Protein AF-A0A1H7HVS5-F1 (afdb_monomer_lite)

Sequence (206 aa):
MGLSVPLQADNKSVSPNYRVIDWHDAMRSDDWATMVAIFRDRLHGRFLEPIEHIEADRRIGGFAGFSIMALDCLLVETLNQFYHGLDETPKDHQRQFWKFFSGSEHFKSNFTRKVSDIFYSHVRCGLLHQAQTKKGTLIRADQDRMISPAPGGLVNGIIVDRVRFHDALKQEIATYIRTLESGEEGGADLRNNFITKMQYICGGQA

Radius of gyration: 18.04 Å; chains: 1; bounding box: 46×44×46 Å

Foldseek 3Di:
DDDPDDDDVPWDQLAPVDTLVQCVVCVVVVPLVSNLVSVVRRCCRPQVVVLVVQCPPPVRNQPCQLVLLQSLLVLLLLVLLLQALHLHDPPPVLVSQVVSQCPAPLRNVPDDSLQSNLCCVFRNCCCPPPVHGPFQEEEHADDPDQWDAGVVGPVRGIYGHSVSSSVSSVVRSVVLSVLCVPVDVVSVSSVVSNSSNVCSSSVHDD

Organism: NCBI:txid1396821

Secondary structure (DSSP, 8-state):
---PPP--TTS-BSSSS-BHHHHHHHHHTT-HHHHHHHHHHHHIIIIIHHHHHHHH-TTTGGGTHHHHHHHHHHHHHHHHHHHHT-SS--S-HHHHHHHHHHH-TTTTTT--HHHHHHHIIIIIHHHHHHSS--TT-EEESS-SSSEEEPTT-TTT-EEEEHHHHHHHHHHHHHHHHHHHHH--TTHHHHHHHHHHHHHHHHT---

Structure (mmCIF, N/CA/C/O backbone):
data_AF-A0A1H7HVS5-F1
#
_entry.id   AF-A0A1H7HVS5-F1
#
loop_
_atom_site.group_PDB
_atom_site.id
_atom_site.type_symbol
_atom_site.label_atom_id
_atom_site.label_alt_id
_atom_site.label_comp_id
_atom_site.label_asym_id
_atom_site.label_entity_id
_atom_site.label_seq_id
_atom_site.pdbx_PDB_ins_code
_atom_site.Cartn_x
_atom_site.Cartn_y
_atom_site.Cartn_z
_atom_site.occupancy
_atom_site.B_iso_or_equiv
_atom_site.auth_seq_id
_atom_site.auth_comp_id
_atom_site.auth_asym_id
_atom_site.auth_atom_id
_atom_site.pdbx_PDB_model_num
ATOM 1 N N . MET A 1 1 ? 5.769 -28.962 3.081 1.00 36.62 1 MET A N 1
ATOM 2 C CA . MET A 1 1 ? 7.217 -28.832 2.815 1.00 36.62 1 MET A CA 1
ATOM 3 C C . MET A 1 1 ? 7.384 -27.676 1.851 1.00 36.62 1 MET A C 1
ATOM 5 O O . MET A 1 1 ? 6.983 -27.815 0.706 1.00 36.62 1 MET A O 1
ATOM 9 N N . GLY A 1 2 ? 7.839 -26.517 2.327 1.00 45.84 2 GLY A N 1
ATOM 10 C CA . GLY A 1 2 ? 8.127 -25.387 1.443 1.00 45.84 2 GLY A CA 1
ATOM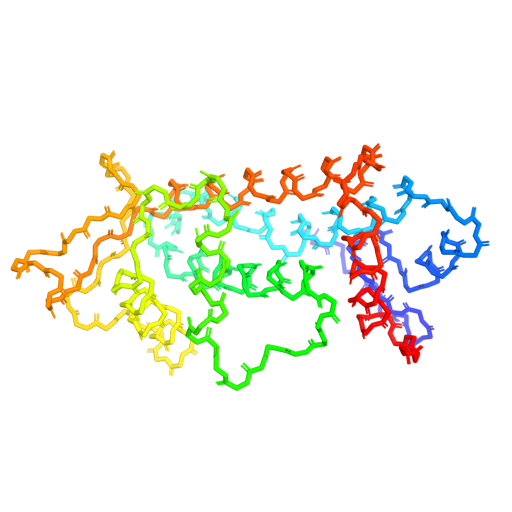 11 C C . GLY A 1 2 ? 9.437 -25.642 0.708 1.00 45.84 2 GLY A C 1
ATOM 12 O O . GLY A 1 2 ? 10.416 -26.037 1.340 1.00 45.84 2 GLY A O 1
ATOM 13 N N . LEU A 1 3 ? 9.444 -25.451 -0.610 1.00 52.69 3 LEU A N 1
ATOM 14 C CA . LEU A 1 3 ? 10.669 -25.411 -1.401 1.00 52.69 3 LEU A CA 1
ATOM 15 C C . LEU A 1 3 ? 11.489 -24.215 -0.906 1.00 52.69 3 LEU A C 1
ATOM 17 O O . LEU A 1 3 ? 11.135 -23.064 -1.149 1.00 52.69 3 LEU A O 1
ATOM 21 N N . SER A 1 4 ? 12.555 -24.475 -0.154 1.00 56.41 4 SER A N 1
ATOM 22 C CA . SER A 1 4 ? 13.521 -23.440 0.196 1.00 56.41 4 SER A CA 1
ATOM 23 C C . SER A 1 4 ? 14.194 -22.969 -1.090 1.00 56.41 4 SER A C 1
ATOM 25 O O . SER A 1 4 ? 14.835 -23.774 -1.766 1.00 56.41 4 SER A O 1
ATOM 27 N N . VAL A 1 5 ? 14.066 -21.688 -1.434 1.00 61.69 5 VAL A N 1
ATOM 28 C CA . VAL A 1 5 ? 14.851 -21.096 -2.523 1.00 61.69 5 VAL A CA 1
ATOM 29 C C . VAL A 1 5 ? 16.321 -21.066 -2.073 1.00 61.69 5 VAL A C 1
ATOM 31 O O . VAL A 1 5 ? 16.612 -20.415 -1.067 1.00 61.69 5 VAL A O 1
ATOM 34 N N . PRO A 1 6 ? 17.251 -21.773 -2.747 1.00 62.53 6 PRO A N 1
ATOM 35 C CA . PRO A 1 6 ? 18.659 -21.779 -2.358 1.00 62.53 6 PRO A CA 1
ATOM 36 C C . PRO A 1 6 ? 19.255 -20.368 -2.416 1.00 62.53 6 PRO A C 1
ATOM 38 O O . PRO A 1 6 ? 18.973 -19.612 -3.347 1.00 62.53 6 PRO A O 1
ATOM 41 N N . LEU A 1 7 ? 20.100 -20.020 -1.441 1.00 60.12 7 LEU A N 1
ATOM 42 C CA . LEU A 1 7 ? 20.833 -18.755 -1.436 1.00 60.12 7 LEU A CA 1
ATOM 43 C C . LEU A 1 7 ? 21.824 -18.730 -2.613 1.00 60.12 7 LEU A C 1
ATOM 45 O O . LEU A 1 7 ? 22.805 -19.468 -2.608 1.00 60.12 7 LEU A O 1
ATOM 49 N N . GLN A 1 8 ? 21.580 -17.865 -3.597 1.00 64.69 8 GLN A N 1
ATOM 50 C CA . GLN A 1 8 ? 22.528 -17.550 -4.670 1.00 64.69 8 GLN A CA 1
ATOM 51 C C . GLN A 1 8 ? 23.211 -16.226 -4.316 1.00 64.69 8 GLN A C 1
ATOM 53 O O . GLN A 1 8 ? 22.604 -15.159 -4.406 1.00 64.69 8 GLN A O 1
ATOM 58 N N . ALA A 1 9 ? 24.443 -16.303 -3.806 1.00 63.31 9 ALA A N 1
ATOM 59 C CA . ALA A 1 9 ? 25.163 -15.149 -3.258 1.00 63.31 9 ALA A CA 1
ATOM 60 C C . ALA A 1 9 ? 25.479 -14.070 -4.313 1.00 63.31 9 ALA A C 1
ATOM 62 O O . ALA A 1 9 ? 25.611 -12.895 -3.973 1.00 63.31 9 ALA A O 1
ATOM 63 N N . ASP A 1 10 ? 25.566 -14.473 -5.578 1.00 67.50 10 ASP A N 1
ATOM 64 C CA . ASP A 1 10 ? 25.870 -13.665 -6.758 1.00 67.50 10 ASP A CA 1
ATOM 65 C C . ASP A 1 10 ? 24.622 -13.169 -7.509 1.00 67.50 10 ASP A C 1
ATOM 67 O O . ASP A 1 10 ? 24.723 -12.231 -8.295 1.00 67.50 10 ASP A O 1
ATOM 71 N N . ASN A 1 11 ? 23.439 -13.734 -7.238 1.00 78.75 11 ASN A N 1
ATOM 72 C CA . ASN A 1 11 ? 22.191 -13.347 -7.895 1.00 78.75 11 ASN A CA 1
ATOM 73 C C . ASN A 1 11 ? 20.998 -13.365 -6.926 1.00 78.75 11 ASN A C 1
ATOM 75 O O . ASN A 1 11 ? 20.299 -14.366 -6.746 1.00 78.75 11 ASN A O 1
ATOM 79 N N . LYS A 1 12 ? 20.759 -12.222 -6.276 1.00 86.56 12 LYS A N 1
ATOM 80 C CA . LYS A 1 12 ? 19.719 -12.077 -5.249 1.00 86.56 12 LYS A CA 1
ATOM 81 C C . LYS A 1 12 ? 18.316 -12.166 -5.854 1.00 86.56 12 LYS A C 1
ATOM 83 O O . LYS A 1 12 ? 18.052 -11.661 -6.943 1.00 86.56 12 LYS A O 1
ATOM 88 N N . SER A 1 13 ? 17.381 -12.739 -5.102 1.00 89.81 13 SER A N 1
ATOM 89 C CA . SER A 1 13 ? 15.963 -12.735 -5.470 1.00 89.81 13 SER A CA 1
ATOM 90 C C . SER A 1 13 ? 15.351 -11.341 -5.339 1.00 89.81 13 SER A C 1
ATOM 92 O O . SER A 1 13 ? 15.313 -10.774 -4.242 1.00 89.81 13 SER A O 1
ATOM 94 N N . VAL A 1 14 ? 14.794 -10.824 -6.436 1.00 91.94 14 VAL A N 1
ATOM 95 C CA . VAL A 1 14 ? 13.964 -9.603 -6.448 1.00 91.94 14 VAL A CA 1
ATOM 96 C C . VAL A 1 14 ? 12.537 -9.935 -6.018 1.00 91.94 14 VAL A C 1
ATOM 98 O O . VAL A 1 14 ? 11.914 -9.184 -5.266 1.00 91.94 14 VAL A O 1
ATOM 101 N N . SER A 1 15 ? 12.053 -11.108 -6.402 1.00 93.12 15 SER A N 1
ATOM 102 C CA . SER A 1 15 ? 10.737 -11.659 -6.082 1.00 93.12 15 SER A CA 1
ATOM 103 C C . SER A 1 15 ? 10.846 -13.196 -6.000 1.00 93.12 15 SER A C 1
ATOM 105 O O . SER A 1 15 ? 11.961 -13.713 -6.110 1.00 93.12 15 SER A O 1
ATOM 107 N N . PRO A 1 16 ? 9.771 -13.952 -5.720 1.00 92.56 16 PRO A N 1
ATOM 108 C CA . PRO A 1 16 ? 9.845 -15.417 -5.700 1.00 92.56 16 PRO A CA 1
ATOM 109 C C . PRO A 1 16 ? 10.357 -16.032 -7.010 1.00 92.56 16 PRO A C 1
ATOM 111 O O . PRO A 1 16 ? 11.257 -16.877 -6.977 1.00 92.56 16 PRO A O 1
ATOM 114 N N . ASN A 1 17 ? 9.840 -15.561 -8.148 1.00 94.44 17 ASN A N 1
ATOM 115 C CA . ASN A 1 17 ? 10.112 -16.140 -9.463 1.00 94.44 17 ASN A CA 1
ATOM 116 C C . ASN A 1 17 ? 11.222 -15.424 -10.243 1.00 94.44 17 ASN A C 1
ATOM 118 O O . ASN A 1 17 ? 11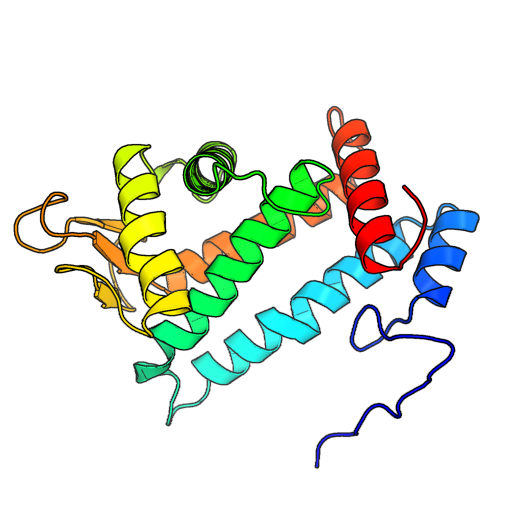.689 -15.968 -11.238 1.00 94.44 17 ASN A O 1
ATOM 122 N N . TYR A 1 18 ? 11.689 -14.260 -9.776 1.00 94.50 18 TYR A N 1
ATOM 123 C CA . TYR A 1 18 ? 12.678 -13.449 -10.489 1.00 94.50 18 TYR A CA 1
ATOM 124 C C . TYR A 1 18 ? 13.872 -13.044 -9.620 1.00 94.50 18 TYR A C 1
ATOM 126 O O . TYR A 1 18 ? 13.809 -12.901 -8.389 1.00 94.50 18 TYR A O 1
ATOM 134 N N . ARG A 1 19 ? 15.001 -12.848 -10.285 1.00 93.50 19 ARG A N 1
ATOM 135 C CA . ARG A 1 19 ? 16.289 -12.437 -9.740 1.00 93.50 19 ARG A CA 1
ATOM 136 C C . ARG A 1 19 ? 16.684 -11.054 -10.255 1.00 93.50 19 ARG A C 1
ATOM 138 O O . ARG A 1 19 ? 16.050 -10.493 -11.143 1.00 93.50 19 ARG A O 1
ATOM 145 N N . VAL A 1 20 ? 17.743 -10.494 -9.674 1.00 93.50 20 VAL A N 1
ATOM 146 C CA . VAL A 1 20 ? 18.278 -9.182 -10.073 1.00 93.50 20 VAL A CA 1
ATOM 147 C C . VAL A 1 20 ? 18.716 -9.180 -11.540 1.00 93.50 20 VAL A C 1
ATOM 149 O O . VAL A 1 20 ? 18.466 -8.202 -12.241 1.00 93.50 20 VAL A O 1
ATOM 152 N N . ILE A 1 21 ? 19.302 -10.279 -12.030 1.00 93.06 21 ILE A N 1
ATOM 153 C CA . ILE A 1 21 ? 19.688 -10.383 -13.445 1.00 93.06 21 ILE A CA 1
ATOM 154 C C . ILE A 1 21 ? 18.488 -10.264 -14.395 1.00 93.06 21 ILE A C 1
ATOM 156 O O . ILE A 1 21 ? 18.582 -9.544 -15.382 1.00 93.06 21 ILE A O 1
ATOM 160 N N . ASP A 1 22 ? 17.340 -10.862 -14.053 1.00 95.31 22 ASP A N 1
ATOM 161 C CA . ASP A 1 22 ? 16.136 -10.819 -14.894 1.00 95.31 22 ASP A CA 1
ATOM 162 C C . ASP A 1 22 ? 15.622 -9.380 -15.048 1.00 95.31 22 ASP A C 1
ATOM 164 O O . ASP A 1 22 ? 15.200 -8.970 -16.127 1.00 95.31 22 ASP A O 1
ATOM 168 N N . TRP A 1 23 ? 15.715 -8.580 -13.977 1.00 96.19 23 TRP A N 1
ATOM 169 C CA . TRP A 1 23 ? 15.397 -7.151 -14.025 1.00 96.19 23 TRP A CA 1
ATOM 170 C C . TRP A 1 23 ? 16.342 -6.383 -14.954 1.00 96.19 23 TRP A C 1
ATOM 172 O O . TRP A 1 23 ? 15.890 -5.590 -15.780 1.00 96.19 23 TRP A O 1
ATOM 182 N N . HIS A 1 24 ? 17.653 -6.606 -14.835 1.00 94.69 24 HIS A N 1
ATOM 183 C CA . HIS A 1 24 ? 18.632 -5.924 -15.680 1.00 94.69 24 HIS A CA 1
ATOM 184 C C . HIS A 1 24 ? 18.506 -6.314 -17.153 1.00 94.69 24 HIS A C 1
ATOM 186 O O . HIS A 1 24 ? 18.651 -5.455 -18.020 1.00 94.69 24 HIS A O 1
ATOM 192 N N . ASP A 1 25 ? 18.215 -7.578 -17.443 1.00 95.81 25 ASP A N 1
ATOM 193 C CA . ASP A 1 25 ? 17.999 -8.063 -18.803 1.00 95.81 25 ASP A CA 1
ATOM 194 C C . ASP A 1 25 ? 16.743 -7.433 -19.414 1.00 95.81 25 ASP A C 1
ATOM 196 O O . ASP A 1 25 ? 16.821 -6.878 -20.511 1.00 95.81 25 ASP A O 1
ATOM 200 N N . ALA A 1 26 ? 15.634 -7.397 -18.667 1.00 96.88 26 ALA A N 1
ATOM 201 C CA . ALA A 1 26 ? 14.406 -6.733 -19.099 1.00 96.88 26 ALA A CA 1
ATOM 202 C C . ALA A 1 26 ? 14.614 -5.229 -19.348 1.00 96.88 26 ALA A C 1
ATOM 204 O O . ALA A 1 26 ? 14.203 -4.715 -20.385 1.00 96.88 26 ALA A O 1
ATOM 205 N N . MET A 1 27 ? 15.329 -4.537 -18.454 1.00 95.56 27 MET A N 1
ATOM 206 C CA . MET A 1 27 ? 15.700 -3.126 -18.622 1.00 95.56 27 MET A CA 1
ATOM 207 C C . MET A 1 27 ? 16.540 -2.883 -19.884 1.00 95.56 27 MET A C 1
ATOM 209 O O . MET A 1 27 ? 16.284 -1.933 -20.619 1.00 95.56 27 MET A O 1
ATOM 213 N N . ARG A 1 28 ? 17.550 -3.723 -20.160 1.00 95.81 28 ARG A N 1
ATOM 214 C CA . ARG A 1 28 ? 18.422 -3.576 -21.346 1.00 95.81 28 ARG A CA 1
ATOM 215 C C . ARG A 1 28 ? 17.677 -3.803 -22.658 1.00 95.81 28 ARG A C 1
ATOM 217 O O . ARG A 1 28 ? 18.084 -3.256 -23.680 1.00 95.81 28 ARG A O 1
ATOM 224 N N . SER A 1 29 ? 16.642 -4.634 -22.635 1.00 96.75 29 SER A N 1
ATOM 225 C CA . SER A 1 29 ? 15.826 -4.966 -23.803 1.00 96.75 29 SER A CA 1
ATOM 226 C C . SER A 1 29 ? 14.533 -4.151 -23.903 1.00 96.75 29 SER A C 1
ATOM 228 O O . SER A 1 29 ? 13.747 -4.421 -24.804 1.00 96.75 29 SER A O 1
ATOM 230 N N . ASP A 1 30 ? 14.323 -3.171 -23.012 1.00 94.56 30 ASP A N 1
ATOM 231 C CA . ASP A 1 30 ? 13.083 -2.384 -22.896 1.00 94.56 30 ASP A CA 1
ATOM 232 C C . ASP A 1 30 ? 11.814 -3.265 -22.803 1.00 94.56 30 ASP A C 1
ATOM 234 O O . ASP A 1 30 ? 10.740 -2.942 -23.313 1.00 94.56 30 ASP A O 1
ATOM 238 N N . ASP A 1 31 ? 11.935 -4.421 -22.140 1.00 96.38 31 ASP A N 1
ATOM 239 C CA . ASP A 1 31 ? 10.848 -5.385 -21.962 1.00 96.38 31 ASP A CA 1
ATOM 240 C C . ASP A 1 31 ? 9.949 -4.983 -20.783 1.00 96.38 31 ASP A C 1
ATOM 242 O O . ASP A 1 31 ? 10.068 -5.469 -19.652 1.00 96.38 31 ASP A O 1
ATOM 246 N N . TRP A 1 32 ? 9.017 -4.072 -21.063 1.00 94.62 32 TRP A N 1
ATOM 247 C CA . TRP A 1 32 ? 8.029 -3.592 -20.095 1.00 94.62 32 TRP A CA 1
ATOM 248 C C . TRP A 1 32 ? 7.136 -4.689 -19.526 1.00 94.62 32 TRP A C 1
ATOM 250 O O . TRP A 1 32 ? 6.778 -4.623 -18.349 1.00 94.62 32 TRP A O 1
ATOM 260 N N . ALA A 1 33 ? 6.799 -5.705 -20.320 1.00 96.00 33 ALA A N 1
ATOM 261 C CA . ALA A 1 33 ? 5.976 -6.810 -19.848 1.00 96.00 33 ALA A CA 1
ATOM 262 C C . ALA A 1 33 ? 6.704 -7.580 -18.739 1.00 96.00 33 ALA A C 1
ATOM 264 O O . ALA A 1 33 ? 6.127 -7.812 -17.673 1.00 96.00 33 ALA A O 1
ATOM 265 N N . THR A 1 34 ? 7.984 -7.900 -18.941 1.00 97.50 34 THR A N 1
ATOM 266 C CA . THR A 1 34 ? 8.792 -8.578 -17.919 1.00 97.50 34 THR A CA 1
ATOM 267 C C . THR A 1 34 ? 9.061 -7.672 -16.717 1.00 97.50 34 THR A C 1
ATOM 269 O O . THR A 1 34 ? 8.909 -8.112 -15.577 1.00 97.50 34 THR A O 1
ATOM 272 N N . MET A 1 35 ? 9.376 -6.389 -16.929 1.00 97.56 35 MET A N 1
ATOM 273 C CA . MET A 1 35 ? 9.582 -5.430 -15.834 1.00 97.56 35 MET A CA 1
ATOM 274 C C . MET A 1 35 ? 8.355 -5.320 -14.912 1.00 97.56 35 MET A C 1
ATOM 276 O O . MET A 1 35 ? 8.480 -5.385 -13.684 1.00 97.56 35 MET A O 1
ATOM 280 N N . VAL A 1 36 ? 7.155 -5.210 -15.490 1.00 97.50 36 VAL A N 1
ATOM 281 C CA . VAL A 1 36 ? 5.895 -5.162 -14.734 1.00 97.50 36 VAL A CA 1
ATOM 282 C C . VAL A 1 36 ? 5.583 -6.515 -14.083 1.00 97.50 36 VAL A C 1
ATOM 284 O O . VAL A 1 36 ? 5.109 -6.546 -12.943 1.00 97.50 36 VAL A O 1
ATOM 287 N N . ALA A 1 37 ? 5.888 -7.635 -14.746 1.00 98.12 37 ALA A N 1
ATOM 288 C CA . ALA A 1 37 ? 5.718 -8.971 -14.174 1.00 98.12 37 ALA A CA 1
ATOM 289 C C . ALA A 1 37 ? 6.583 -9.182 -12.920 1.00 98.12 37 ALA A C 1
ATOM 291 O O . ALA A 1 37 ? 6.073 -9.670 -11.911 1.00 98.12 37 ALA A O 1
ATOM 292 N N . ILE A 1 38 ? 7.845 -8.733 -12.932 1.00 98.00 38 ILE A N 1
ATOM 293 C CA . ILE A 1 38 ? 8.747 -8.779 -11.768 1.00 98.00 38 ILE A CA 1
ATOM 294 C C . ILE A 1 38 ? 8.158 -7.996 -10.588 1.00 98.00 38 ILE A C 1
ATOM 296 O O . ILE A 1 38 ? 8.139 -8.481 -9.454 1.00 98.00 38 ILE A O 1
ATOM 300 N N . PHE A 1 39 ? 7.657 -6.783 -10.839 1.00 98.19 39 PHE A N 1
ATOM 301 C CA . PHE A 1 39 ? 7.025 -5.959 -9.808 1.00 98.19 39 PHE A CA 1
ATOM 302 C C . PHE A 1 39 ? 5.770 -6.617 -9.225 1.00 98.19 39 PHE A C 1
ATOM 304 O O . PHE A 1 39 ? 5.612 -6.686 -8.002 1.00 98.19 39 PHE A O 1
ATOM 311 N N . ARG A 1 40 ? 4.903 -7.150 -10.094 1.00 98.19 40 ARG A N 1
ATOM 312 C CA . ARG A 1 40 ? 3.687 -7.866 -9.696 1.00 98.19 40 ARG A CA 1
ATOM 313 C C . ARG A 1 40 ? 4.022 -9.083 -8.833 1.00 98.19 40 ARG A C 1
ATOM 315 O O . ARG A 1 40 ? 3.474 -9.214 -7.742 1.00 98.19 40 ARG A O 1
ATOM 322 N N . ASP A 1 41 ? 4.958 -9.920 -9.277 1.00 98.19 41 ASP A N 1
ATOM 323 C CA . ASP A 1 41 ? 5.424 -11.106 -8.550 1.00 98.19 41 ASP A CA 1
ATOM 324 C C . ASP A 1 41 ? 6.038 -10.736 -7.191 1.00 98.19 41 ASP A C 1
ATOM 326 O O . ASP A 1 41 ? 5.807 -11.407 -6.183 1.00 98.19 41 ASP A O 1
ATOM 330 N N . ARG A 1 42 ? 6.768 -9.613 -7.127 1.00 97.31 42 ARG A N 1
ATOM 331 C CA . ARG A 1 42 ? 7.343 -9.094 -5.880 1.00 97.31 42 ARG A CA 1
ATOM 332 C C . ARG A 1 42 ? 6.270 -8.741 -4.860 1.00 97.31 42 ARG A C 1
ATOM 334 O O . ARG A 1 42 ? 6.391 -9.175 -3.716 1.00 97.31 42 ARG A O 1
ATOM 341 N N . LEU A 1 43 ? 5.282 -7.925 -5.229 1.00 97.94 43 LEU A N 1
ATOM 342 C CA . LEU A 1 43 ? 4.242 -7.506 -4.284 1.00 97.94 43 LEU A CA 1
ATOM 343 C C . LEU A 1 43 ? 3.331 -8.674 -3.908 1.00 97.94 43 LEU A C 1
ATOM 345 O O . LEU A 1 43 ? 3.028 -8.862 -2.729 1.00 97.94 43 LEU A O 1
ATOM 349 N N . HIS A 1 44 ? 2.944 -9.477 -4.899 1.00 97.19 44 HIS A N 1
ATOM 350 C CA . HIS A 1 44 ? 2.043 -10.597 -4.695 1.00 97.19 44 HIS A CA 1
ATOM 351 C C . HIS A 1 44 ? 2.674 -11.667 -3.806 1.00 97.19 44 HIS A C 1
ATOM 353 O O . HIS A 1 44 ? 2.222 -11.886 -2.686 1.00 97.19 44 HIS A O 1
ATOM 359 N N . GLY A 1 45 ? 3.769 -12.280 -4.252 1.00 95.44 45 GLY A N 1
ATOM 360 C CA . GLY A 1 45 ? 4.304 -13.459 -3.581 1.00 95.44 45 GLY A CA 1
ATOM 361 C C . GLY A 1 45 ? 5.053 -13.170 -2.276 1.00 95.44 45 GLY A C 1
ATOM 362 O O . GLY A 1 45 ? 5.254 -14.078 -1.474 1.00 95.44 45 GLY A O 1
ATOM 363 N N . ARG A 1 46 ? 5.468 -11.919 -2.014 1.00 96.06 46 ARG A N 1
ATOM 364 C CA . ARG A 1 46 ? 6.090 -11.556 -0.722 1.00 96.06 46 ARG A CA 1
ATOM 365 C C . ARG A 1 46 ? 5.110 -11.020 0.313 1.00 96.06 46 ARG A C 1
ATOM 367 O O . ARG A 1 46 ? 5.444 -11.066 1.496 1.00 96.06 46 ARG A O 1
ATOM 374 N N . PHE A 1 47 ? 3.962 -10.484 -0.104 1.00 98.06 47 PHE A N 1
ATOM 375 C CA . PHE A 1 47 ? 3.076 -9.754 0.804 1.00 98.06 47 PHE A CA 1
ATOM 376 C C . PHE A 1 47 ? 1.600 -10.105 0.618 1.00 98.06 47 PHE A C 1
ATOM 378 O O . PHE A 1 47 ? 1.001 -10.590 1.573 1.00 98.06 47 PHE A O 1
ATOM 385 N N . LEU A 1 48 ? 1.020 -9.901 -0.572 1.00 98.25 48 LEU A N 1
ATOM 386 C CA . LEU A 1 48 ? -0.427 -10.088 -0.767 1.00 98.25 48 LEU A CA 1
ATOM 387 C C . LEU A 1 48 ? -0.851 -11.547 -0.579 1.00 98.25 48 LEU A C 1
ATOM 389 O O . LEU A 1 48 ? -1.759 -11.819 0.194 1.00 98.25 48 LEU A O 1
ATOM 393 N N . GLU A 1 49 ? -0.147 -12.493 -1.194 1.00 97.38 49 GLU A N 1
ATOM 394 C CA . GLU A 1 49 ? -0.457 -13.915 -1.053 1.00 97.38 49 GLU A CA 1
ATOM 395 C C . GLU A 1 49 ? -0.297 -14.397 0.404 1.00 97.38 49 GLU A C 1
ATOM 397 O O . GLU A 1 49 ? -1.206 -15.058 0.912 1.00 97.38 49 GLU A O 1
ATOM 402 N N . PRO A 1 50 ? 0.770 -14.037 1.150 1.00 97.81 50 PRO A N 1
ATOM 403 C CA . PRO A 1 50 ? 0.816 -14.271 2.594 1.00 97.81 50 PRO A CA 1
ATOM 404 C C . PRO A 1 50 ? -0.362 -13.677 3.378 1.00 97.81 50 PRO A C 1
ATOM 406 O O . PRO A 1 50 ? -0.875 -14.347 4.275 1.00 97.81 50 PRO A O 1
ATOM 409 N N . ILE A 1 51 ? -0.801 -12.451 3.063 1.00 98.12 51 ILE A N 1
ATOM 410 C CA . ILE A 1 51 ? -1.975 -11.829 3.700 1.00 98.12 51 ILE A CA 1
ATOM 411 C C . ILE A 1 51 ? -3.227 -12.670 3.441 1.00 98.12 51 ILE A C 1
ATOM 413 O O . ILE A 1 51 ? -3.929 -13.009 4.392 1.00 98.12 51 ILE A O 1
ATOM 417 N N . GLU A 1 52 ? -3.468 -13.060 2.190 1.00 96.69 52 GLU A N 1
ATOM 418 C CA . GLU A 1 52 ? -4.623 -13.870 1.791 1.00 96.69 52 GLU A CA 1
ATOM 419 C C . GLU A 1 52 ? -4.645 -15.222 2.517 1.00 96.69 52 GLU A C 1
ATOM 421 O O . GLU A 1 52 ? -5.684 -15.649 3.020 1.00 96.69 52 GLU A O 1
ATOM 426 N N . HIS A 1 53 ? -3.486 -15.874 2.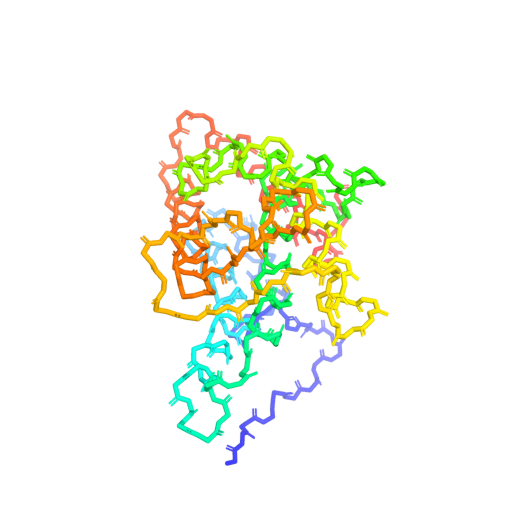657 1.00 97.38 53 HIS A N 1
ATOM 427 C CA . HIS A 1 53 ? -3.368 -17.123 3.412 1.00 97.38 53 HIS A CA 1
ATOM 428 C C . HIS A 1 53 ? -3.640 -16.932 4.909 1.00 97.38 53 HIS A C 1
ATOM 430 O O . HIS A 1 53 ? -4.311 -17.763 5.526 1.00 97.38 53 HIS A O 1
ATOM 436 N N . ILE A 1 54 ? -3.129 -15.849 5.503 1.00 96.94 54 ILE A N 1
ATOM 437 C CA . ILE A 1 54 ? -3.375 -15.511 6.909 1.00 96.94 54 ILE A CA 1
ATOM 438 C C . ILE A 1 54 ? -4.865 -15.239 7.142 1.00 96.94 54 ILE A C 1
ATOM 440 O O . ILE A 1 54 ? -5.428 -15.719 8.126 1.00 96.94 54 ILE A O 1
ATOM 444 N N . GLU A 1 55 ? -5.500 -14.478 6.254 1.00 95.25 55 GLU A N 1
ATOM 445 C CA . GLU A 1 55 ? -6.914 -14.125 6.344 1.00 95.25 55 GLU A CA 1
ATOM 446 C C . GLU A 1 55 ? -7.829 -15.345 6.171 1.00 95.25 55 GLU A C 1
ATOM 448 O O . GLU A 1 55 ? -8.788 -15.505 6.929 1.00 95.25 55 GLU A O 1
ATOM 453 N N . ALA A 1 56 ? -7.504 -16.238 5.232 1.00 96.06 56 ALA A N 1
ATOM 454 C CA . ALA A 1 56 ? -8.282 -17.442 4.953 1.00 96.06 56 ALA A CA 1
ATOM 455 C C . ALA A 1 56 ? -8.123 -18.556 6.009 1.00 96.06 56 ALA A C 1
ATOM 457 O O . ALA A 1 56 ? -8.980 -19.445 6.098 1.00 96.06 56 ALA A O 1
ATOM 458 N N . ASP A 1 57 ? -7.055 -18.552 6.820 1.00 97.12 57 ASP A N 1
ATOM 459 C CA . ASP A 1 57 ? -6.868 -19.560 7.871 1.00 97.12 57 ASP A CA 1
ATOM 460 C C . ASP A 1 57 ? -7.925 -19.385 8.976 1.00 97.12 57 ASP A C 1
ATOM 462 O O . ASP A 1 57 ? -7.923 -18.428 9.751 1.00 97.12 57 ASP A O 1
ATOM 466 N N . ARG A 1 58 ? -8.819 -20.372 9.104 1.00 94.62 58 ARG A N 1
ATOM 467 C CA . ARG A 1 58 ? -9.939 -20.359 10.063 1.00 94.62 58 ARG A CA 1
ATOM 468 C C . ARG A 1 58 ? -9.523 -20.269 11.536 1.00 94.62 58 ARG A C 1
ATOM 470 O O . ARG A 1 58 ? -10.361 -19.949 12.373 1.00 94.62 58 ARG A O 1
ATOM 477 N N . ARG A 1 59 ? -8.275 -20.597 11.877 1.00 95.44 59 ARG A N 1
ATOM 478 C CA . ARG A 1 59 ? -7.772 -20.597 13.260 1.00 95.44 59 ARG A CA 1
ATOM 479 C C . ARG A 1 59 ? -7.227 -19.235 13.662 1.00 95.44 59 ARG A C 1
ATOM 481 O O . ARG A 1 59 ? -7.383 -18.852 14.817 1.00 95.44 59 ARG A O 1
ATOM 488 N N . ILE A 1 60 ? -6.574 -18.529 12.736 1.00 94.94 60 ILE A N 1
ATOM 489 C CA . ILE A 1 60 ? -5.859 -17.279 13.042 1.00 94.94 60 ILE A CA 1
ATOM 490 C C . ILE A 1 60 ? -6.446 -16.048 12.348 1.00 94.94 60 ILE A C 1
ATOM 492 O O . ILE A 1 60 ? -6.333 -14.950 12.892 1.00 94.94 60 ILE A O 1
ATOM 496 N N . GLY A 1 61 ? -7.127 -16.209 11.212 1.00 92.69 61 GLY A N 1
ATOM 497 C CA . GLY A 1 61 ? -7.589 -15.112 10.361 1.00 92.69 61 GLY A CA 1
ATOM 498 C C . GLY A 1 61 ? -8.491 -14.121 11.089 1.00 92.69 61 GLY A C 1
ATOM 499 O O . GLY A 1 61 ? -8.319 -12.910 10.959 1.00 92.69 61 GLY A O 1
ATOM 500 N N . GLY A 1 62 ? -9.374 -14.595 11.975 1.00 92.38 62 GLY A N 1
ATOM 501 C CA . GLY A 1 62 ? -10.225 -13.726 12.801 1.00 92.38 62 GLY A CA 1
ATOM 502 C C . GLY A 1 62 ? -9.435 -12.696 13.627 1.00 92.38 62 GLY A C 1
ATOM 503 O O . GLY A 1 62 ? -9.811 -11.522 13.676 1.00 92.38 62 GLY A O 1
ATOM 504 N N . PHE A 1 63 ? -8.287 -13.093 14.184 1.00 93.38 63 PHE A N 1
ATOM 505 C CA . PHE A 1 63 ? -7.438 -12.255 15.043 1.00 93.38 63 PHE A CA 1
ATOM 506 C C . PHE A 1 63 ? -6.201 -11.676 14.344 1.00 93.38 63 PHE A C 1
ATOM 508 O O . PHE A 1 63 ? -5.484 -10.872 14.934 1.00 93.38 63 PHE A O 1
ATOM 515 N N . ALA A 1 64 ? -5.974 -11.997 13.072 1.00 96.75 64 ALA A N 1
ATOM 516 C CA . ALA A 1 64 ? -4.793 -11.564 12.332 1.00 96.75 64 ALA A CA 1
ATOM 517 C C . ALA A 1 64 ? -4.805 -10.089 11.881 1.00 96.75 64 ALA A C 1
ATOM 519 O O . ALA A 1 64 ? -3.916 -9.656 11.150 1.00 96.75 64 ALA A O 1
ATOM 520 N N . GLY A 1 65 ? -5.782 -9.286 12.320 1.00 97.75 65 GLY A N 1
ATOM 521 C CA . GLY A 1 65 ? -5.959 -7.912 11.844 1.00 97.75 65 GLY A CA 1
ATOM 522 C C . GLY A 1 65 ? -4.744 -7.007 12.048 1.00 97.75 65 GLY A C 1
ATOM 523 O O . GLY A 1 65 ? -4.489 -6.148 11.213 1.00 97.75 65 GLY A O 1
ATOM 524 N N . PHE A 1 66 ? -3.963 -7.208 13.112 1.00 98.44 66 PHE A N 1
ATOM 525 C CA . PHE A 1 66 ? -2.735 -6.437 13.334 1.00 98.44 66 PHE A CA 1
ATOM 526 C C . PHE A 1 66 ? -1.634 -6.824 12.346 1.00 98.44 66 PHE A C 1
ATOM 528 O O . PHE A 1 66 ? -0.976 -5.943 11.803 1.00 98.44 66 PHE A O 1
ATOM 535 N N . SER A 1 67 ? -1.462 -8.120 12.081 1.00 98.06 67 SER A N 1
ATOM 536 C CA . SER A 1 67 ? -0.485 -8.619 11.110 1.00 98.06 67 SER A CA 1
ATOM 537 C C . SER A 1 67 ? -0.819 -8.145 9.698 1.00 98.06 67 SER A C 1
ATOM 539 O O . SER A 1 67 ? 0.050 -7.601 9.023 1.00 98.06 67 SER A O 1
ATOM 541 N N . ILE A 1 68 ? -2.085 -8.280 9.292 1.00 98.50 68 ILE A N 1
ATOM 542 C CA . ILE A 1 68 ? -2.573 -7.838 7.980 1.00 98.50 68 ILE A CA 1
ATOM 543 C C . ILE A 1 68 ? -2.371 -6.326 7.828 1.00 98.50 68 ILE A C 1
ATOM 545 O O . ILE A 1 68 ? -1.672 -5.889 6.920 1.00 98.50 68 ILE A O 1
ATOM 549 N N . MET A 1 69 ? -2.861 -5.523 8.780 1.00 98.69 69 MET A N 1
ATOM 550 C CA . MET A 1 69 ? -2.735 -4.063 8.696 1.00 98.69 69 MET A CA 1
ATOM 551 C C . MET A 1 69 ? -1.286 -3.569 8.769 1.00 98.69 69 MET A C 1
ATOM 553 O O . MET A 1 69 ? -0.973 -2.528 8.193 1.00 98.69 69 MET A O 1
ATOM 557 N N . ALA A 1 70 ? -0.392 -4.272 9.471 1.00 98.56 70 ALA A N 1
ATOM 558 C CA . ALA A 1 70 ? 1.028 -3.931 9.484 1.00 98.56 70 ALA A CA 1
ATOM 559 C C . ALA A 1 70 ? 1.667 -4.138 8.100 1.00 98.56 70 ALA A C 1
ATOM 561 O O . ALA A 1 70 ? 2.408 -3.266 7.640 1.00 98.56 70 ALA A O 1
ATOM 562 N N . LEU A 1 71 ? 1.344 -5.246 7.422 1.00 98.62 71 LEU A N 1
ATOM 563 C CA . LEU A 1 71 ? 1.797 -5.516 6.055 1.00 98.62 71 LEU A CA 1
ATOM 564 C C . LEU A 1 71 ? 1.178 -4.534 5.052 1.00 98.62 71 LEU A C 1
ATOM 566 O O . LEU A 1 71 ? 1.894 -3.987 4.217 1.00 98.62 71 LEU A O 1
ATOM 570 N N . ASP A 1 72 ? -0.109 -4.221 5.189 1.00 98.69 72 ASP A N 1
ATOM 571 C CA . ASP A 1 72 ? -0.771 -3.222 4.349 1.00 98.69 72 ASP A CA 1
ATOM 572 C C . ASP A 1 72 ? -0.158 -1.825 4.530 1.00 98.69 72 ASP A C 1
ATOM 574 O O . ASP A 1 72 ? 0.068 -1.117 3.553 1.00 98.69 72 ASP A O 1
ATOM 578 N N . CYS A 1 73 ? 0.187 -1.419 5.759 1.00 98.50 73 CYS A N 1
ATOM 579 C CA . CYS A 1 73 ? 0.882 -0.149 5.997 1.00 98.50 73 CYS A CA 1
ATOM 580 C C . CYS A 1 73 ? 2.272 -0.115 5.343 1.00 98.50 73 CYS A C 1
ATOM 582 O O . CYS A 1 73 ? 2.678 0.931 4.832 1.00 98.50 73 CYS A O 1
ATOM 584 N N . LEU A 1 74 ? 2.996 -1.239 5.354 1.00 97.75 74 LEU A N 1
ATOM 585 C CA . LEU A 1 74 ? 4.274 -1.378 4.654 1.00 97.75 74 LEU A CA 1
ATOM 586 C C . LEU A 1 74 ? 4.084 -1.225 3.141 1.00 97.75 74 LEU A C 1
ATOM 588 O O . LEU A 1 74 ? 4.862 -0.523 2.493 1.00 97.75 74 LEU A O 1
ATOM 592 N N . LEU A 1 75 ? 3.045 -1.843 2.580 1.00 98.38 75 LEU A N 1
ATOM 593 C CA . LEU A 1 75 ? 2.720 -1.759 1.159 1.00 98.38 75 LEU A CA 1
ATOM 594 C C . LEU A 1 75 ? 2.253 -0.360 0.741 1.00 98.38 75 LEU A C 1
ATOM 596 O O . LEU A 1 75 ? 2.678 0.105 -0.309 1.00 98.38 75 LEU A O 1
ATOM 600 N N . VAL A 1 76 ? 1.464 0.343 1.560 1.00 98.38 76 VAL A N 1
ATOM 601 C CA . VAL A 1 76 ? 1.096 1.754 1.331 1.00 98.38 76 VAL A CA 1
ATOM 602 C C . VAL A 1 76 ? 2.346 2.626 1.210 1.00 98.38 76 VAL A C 1
ATOM 604 O O . VAL A 1 76 ? 2.494 3.389 0.257 1.00 98.38 76 VAL A O 1
ATOM 607 N N . GLU A 1 77 ? 3.276 2.492 2.156 1.00 96.38 77 GLU A N 1
ATOM 608 C CA . GLU A 1 77 ? 4.515 3.269 2.157 1.00 96.38 77 GLU A CA 1
ATOM 609 C C . GLU A 1 77 ? 5.411 2.907 0.960 1.00 96.38 77 GLU A C 1
ATOM 611 O O . GLU A 1 77 ? 5.922 3.793 0.274 1.00 96.38 77 GLU A O 1
ATOM 616 N N . THR A 1 78 ? 5.520 1.614 0.650 1.00 96.75 78 THR A N 1
ATOM 617 C CA . THR A 1 78 ? 6.252 1.107 -0.520 1.00 96.75 78 THR A CA 1
ATOM 618 C C . THR A 1 78 ? 5.655 1.635 -1.824 1.00 96.75 78 THR A C 1
ATOM 620 O O . THR A 1 78 ? 6.385 2.121 -2.683 1.00 96.75 78 THR A O 1
ATOM 623 N N . LEU A 1 79 ? 4.332 1.593 -1.982 1.00 97.88 79 LEU A N 1
ATOM 624 C CA . LEU A 1 79 ? 3.663 2.039 -3.200 1.00 97.88 79 LEU A CA 1
ATOM 625 C C . LEU A 1 79 ? 3.783 3.557 -3.379 1.00 97.88 79 LEU A C 1
ATOM 627 O O . LEU A 1 79 ? 4.038 4.024 -4.483 1.00 97.88 79 LEU A O 1
ATOM 631 N N . ASN A 1 80 ? 3.722 4.332 -2.293 1.00 96.94 80 ASN A N 1
ATOM 632 C CA . ASN A 1 80 ? 4.021 5.765 -2.338 1.00 96.94 80 ASN A CA 1
ATOM 633 C C . ASN A 1 80 ? 5.468 6.052 -2.787 1.00 96.94 80 ASN A C 1
ATOM 635 O O . ASN A 1 80 ? 5.707 7.003 -3.527 1.00 96.94 80 ASN A O 1
ATOM 639 N N . GLN A 1 81 ? 6.443 5.233 -2.378 1.00 97.12 81 GLN A N 1
ATOM 640 C CA . GLN A 1 81 ? 7.821 5.347 -2.876 1.00 97.12 81 GLN A CA 1
ATOM 641 C C . GLN A 1 81 ? 7.916 5.037 -4.376 1.00 97.12 81 GLN A C 1
ATOM 643 O O . GLN A 1 81 ? 8.643 5.723 -5.085 1.00 97.12 81 GLN A O 1
ATOM 648 N N . PHE A 1 82 ? 7.154 4.059 -4.870 1.00 97.56 82 PHE A N 1
ATOM 649 C CA . PHE A 1 82 ? 7.051 3.739 -6.298 1.00 97.56 82 PHE A CA 1
ATOM 650 C C . PHE A 1 82 ? 6.386 4.849 -7.120 1.00 97.56 82 PHE A C 1
ATOM 652 O O . PHE A 1 82 ? 6.841 5.149 -8.221 1.00 97.56 82 PHE A O 1
ATOM 659 N N . TYR A 1 83 ? 5.357 5.508 -6.581 1.00 96.38 83 TYR A N 1
ATOM 660 C CA . TYR A 1 83 ? 4.733 6.674 -7.214 1.00 96.38 83 TYR A CA 1
ATOM 661 C C . TYR A 1 83 ? 5.697 7.852 -7.397 1.00 96.38 83 TYR A C 1
ATOM 663 O O . TYR A 1 83 ? 5.493 8.674 -8.289 1.00 96.38 83 TYR A O 1
ATOM 671 N N . HIS A 1 84 ? 6.735 7.943 -6.565 1.00 95.19 84 HIS A N 1
ATOM 672 C CA . HIS A 1 84 ? 7.617 9.107 -6.483 1.00 95.19 84 HIS A CA 1
ATOM 673 C C . HIS A 1 84 ? 9.103 8.807 -6.738 1.00 95.19 84 HIS A C 1
ATOM 675 O O . HIS A 1 84 ? 9.921 9.710 -6.589 1.00 95.19 84 HIS A O 1
ATOM 681 N N . GLY A 1 85 ? 9.464 7.566 -7.078 1.00 95.94 85 GLY A N 1
ATOM 682 C CA . GLY A 1 85 ? 10.846 7.173 -7.370 1.00 95.94 85 GLY A CA 1
ATOM 683 C C . GLY A 1 85 ? 11.799 7.306 -6.180 1.00 95.94 85 GLY A C 1
ATOM 684 O O . GLY A 1 85 ? 12.940 7.717 -6.346 1.00 95.94 85 GLY A O 1
ATOM 685 N N . LEU A 1 86 ? 11.335 7.005 -4.963 1.00 95.12 86 LEU A N 1
ATOM 686 C CA . LEU A 1 86 ? 12.081 7.278 -3.726 1.00 95.12 86 LEU A CA 1
ATOM 687 C C . LEU A 1 86 ? 12.756 6.024 -3.163 1.00 95.12 86 LEU A C 1
ATOM 689 O O . LEU A 1 86 ? 12.083 5.018 -2.945 1.00 95.12 86 LEU A O 1
ATOM 693 N N . ASP A 1 87 ? 14.043 6.084 -2.819 1.00 94.00 87 ASP A N 1
ATOM 694 C CA . ASP A 1 87 ? 14.702 4.989 -2.086 1.00 94.00 87 ASP A CA 1
ATOM 695 C C . ASP A 1 87 ? 14.058 4.781 -0.706 1.00 94.00 87 ASP A C 1
ATOM 697 O O . ASP A 1 87 ? 13.494 3.729 -0.401 1.00 94.00 87 ASP A O 1
ATOM 701 N N . GLU A 1 88 ? 14.011 5.851 0.082 1.00 92.56 88 GLU A N 1
ATOM 702 C CA . GLU A 1 88 ? 13.413 5.865 1.410 1.00 92.56 88 GLU A CA 1
ATOM 703 C C . GLU A 1 88 ? 12.297 6.904 1.501 1.00 92.56 88 GLU A C 1
ATOM 705 O O . GLU A 1 88 ? 12.282 7.921 0.801 1.00 92.56 88 GLU A O 1
ATOM 710 N N . THR A 1 89 ? 11.353 6.676 2.414 1.00 88.19 89 THR A N 1
ATOM 711 C CA . THR A 1 89 ? 10.348 7.687 2.741 1.00 88.19 89 THR A CA 1
ATOM 712 C C . THR A 1 89 ? 11.032 8.898 3.389 1.00 88.19 89 THR A C 1
ATOM 714 O O . THR A 1 89 ? 11.721 8.737 4.397 1.00 88.19 89 THR A O 1
ATOM 717 N N . PRO A 1 90 ? 10.813 10.128 2.889 1.00 86.00 90 PRO A N 1
ATOM 718 C CA . PRO A 1 90 ? 11.331 11.332 3.526 1.00 86.00 90 PRO A CA 1
ATOM 719 C C . PRO A 1 90 ? 10.835 11.465 4.972 1.00 86.00 90 PRO A C 1
ATOM 721 O O . PRO A 1 90 ? 9.728 11.033 5.287 1.00 86.00 90 PRO A O 1
ATOM 724 N N . LYS A 1 91 ? 11.602 12.165 5.822 1.00 84.25 91 LYS A N 1
ATOM 725 C CA . LYS A 1 91 ? 11.363 12.309 7.279 1.00 84.25 91 LYS A CA 1
ATOM 726 C C . LYS A 1 91 ? 9.927 12.679 7.688 1.00 84.25 91 LYS A C 1
ATOM 728 O O . LYS A 1 91 ? 9.508 12.377 8.801 1.00 84.25 91 LYS A O 1
ATOM 733 N N . ASP A 1 92 ? 9.163 13.322 6.810 1.00 88.56 92 ASP A N 1
ATOM 734 C CA . ASP A 1 92 ? 7.746 13.631 7.017 1.00 88.56 92 ASP A CA 1
ATOM 735 C C . ASP A 1 92 ? 6.835 12.476 6.548 1.00 88.56 92 ASP A C 1
ATOM 737 O O . ASP A 1 92 ? 6.028 12.625 5.625 1.00 88.56 92 ASP A O 1
ATOM 741 N N . HIS A 1 93 ? 6.984 11.299 7.169 1.00 89.75 93 HIS A N 1
ATOM 742 C CA . HIS A 1 93 ? 6.217 10.087 6.833 1.00 89.75 93 HIS A CA 1
ATOM 743 C C . HIS A 1 93 ? 4.701 10.314 6.921 1.00 89.75 93 HIS A C 1
ATOM 745 O O . HIS A 1 93 ? 3.945 9.828 6.084 1.00 89.75 93 HIS A O 1
ATOM 751 N N . GLN A 1 94 ? 4.248 11.103 7.898 1.00 92.50 94 GLN A N 1
ATOM 752 C CA . GLN A 1 94 ? 2.836 11.447 8.062 1.00 92.50 94 GLN A CA 1
ATOM 753 C C . GLN A 1 94 ? 2.283 12.144 6.813 1.00 92.50 94 GLN A C 1
ATOM 755 O O . GLN A 1 94 ? 1.205 11.796 6.325 1.00 92.50 94 GLN A O 1
ATOM 760 N N . ARG A 1 95 ? 3.034 13.099 6.250 1.00 93.31 95 ARG A N 1
ATOM 761 C CA . ARG A 1 95 ? 2.656 13.751 4.994 1.00 93.31 95 ARG A CA 1
ATOM 762 C C . ARG A 1 95 ? 2.691 12.795 3.808 1.00 93.31 95 ARG A C 1
ATOM 764 O O . ARG A 1 95 ? 1.881 12.978 2.907 1.00 93.31 95 ARG A O 1
ATOM 771 N N . GLN A 1 96 ? 3.578 11.801 3.792 1.00 93.88 96 GLN A N 1
ATOM 772 C CA . GLN A 1 96 ? 3.605 10.801 2.717 1.00 93.88 96 GLN A CA 1
ATOM 773 C C . GLN A 1 96 ? 2.364 9.903 2.740 1.00 93.88 96 GLN A C 1
ATOM 775 O O . GLN A 1 96 ? 1.753 9.699 1.698 1.00 93.88 96 GLN A O 1
ATOM 780 N N . PHE A 1 97 ? 1.915 9.469 3.922 1.00 96.62 97 PHE A N 1
ATOM 781 C CA . PHE A 1 97 ? 0.637 8.759 4.060 1.00 96.62 97 PHE A CA 1
ATOM 782 C C . PHE A 1 97 ? -0.539 9.614 3.580 1.00 96.62 97 PHE A C 1
ATOM 784 O O . PHE A 1 97 ? -1.390 9.132 2.837 1.00 96.62 97 PHE A O 1
ATOM 791 N N . TRP A 1 98 ? -0.563 10.904 3.939 1.00 97.38 98 TRP A N 1
ATOM 792 C CA . TRP A 1 98 ? -1.598 11.804 3.430 1.00 97.38 98 TRP A CA 1
ATOM 793 C C . TRP A 1 98 ? -1.552 11.930 1.907 1.00 97.38 98 TRP A C 1
ATOM 795 O O . TRP A 1 98 ? -2.593 11.804 1.271 1.00 97.38 98 TRP A O 1
ATOM 805 N N . LYS A 1 99 ? -0.367 12.149 1.320 1.00 95.56 99 LYS A N 1
ATOM 806 C CA . LYS A 1 99 ? -0.198 12.229 -0.137 1.00 95.56 99 LYS A CA 1
ATOM 807 C C . LYS A 1 99 ? -0.770 10.993 -0.823 1.00 95.56 99 LYS A C 1
ATOM 809 O O . LYS A 1 99 ? -1.620 11.160 -1.691 1.00 95.56 99 LYS A O 1
ATOM 814 N N . PHE A 1 100 ? -0.390 9.800 -0.364 1.00 97.81 100 PHE A N 1
ATOM 815 C CA . PHE A 1 100 ? -0.910 8.539 -0.882 1.00 97.81 100 PHE A CA 1
ATOM 816 C C . PHE A 1 100 ? -2.442 8.476 -0.816 1.00 97.81 100 PHE A C 1
ATOM 818 O O . PHE A 1 100 ? -3.104 8.341 -1.842 1.00 97.81 100 PHE A O 1
ATOM 825 N N . PHE A 1 101 ? -3.029 8.650 0.373 1.00 98.38 101 PHE A N 1
ATOM 826 C CA . PHE A 1 101 ? -4.480 8.529 0.527 1.00 98.38 101 PHE A CA 1
ATOM 827 C C . PHE A 1 101 ? -5.255 9.604 -0.237 1.00 98.38 101 PHE A C 1
ATOM 829 O O . PHE A 1 101 ? -6.334 9.326 -0.746 1.00 98.38 101 PHE A O 1
ATOM 836 N N . SER A 1 102 ? -4.721 10.823 -0.321 1.00 97.50 102 SER A N 1
ATOM 837 C CA . SER A 1 102 ? -5.358 11.923 -1.051 1.00 97.50 102 SER A CA 1
ATOM 838 C C . SER A 1 102 ? -5.262 11.781 -2.572 1.00 97.50 102 SER A C 1
ATOM 840 O O . SER A 1 102 ? -6.122 12.310 -3.271 1.00 97.50 102 SER A O 1
ATOM 842 N N . GLY A 1 103 ? -4.234 11.084 -3.071 1.00 95.81 103 GLY A N 1
ATOM 843 C CA . GLY A 1 103 ? -4.000 10.857 -4.498 1.00 95.81 103 GLY A CA 1
ATOM 844 C C . GLY A 1 103 ? -4.657 9.593 -5.055 1.00 95.81 103 GLY A C 1
ATOM 845 O O . GLY A 1 103 ? -4.843 9.502 -6.262 1.00 95.81 103 GLY A O 1
ATOM 846 N N . SER A 1 104 ? -5.032 8.637 -4.202 1.00 97.38 104 SER A N 1
ATOM 847 C CA . SER A 1 104 ? -5.691 7.399 -4.626 1.00 97.38 104 SER A CA 1
ATOM 848 C C . SER A 1 104 ? -7.210 7.558 -4.722 1.00 97.38 104 SER A C 1
ATOM 850 O O . SER A 1 104 ? -7.877 7.910 -3.747 1.00 97.38 104 SER A O 1
ATOM 852 N N . GLU A 1 105 ? -7.786 7.188 -5.867 1.00 97.38 105 GLU A N 1
ATOM 853 C CA . GLU A 1 105 ? -9.242 7.132 -6.069 1.00 97.38 105 GLU A CA 1
ATOM 854 C C . GLU A 1 105 ? -9.942 6.155 -5.109 1.00 97.38 105 GLU A C 1
ATOM 856 O O . GLU A 1 105 ? -11.093 6.379 -4.728 1.00 97.38 105 GLU A O 1
ATOM 861 N N . HIS A 1 106 ? -9.234 5.116 -4.659 1.00 98.38 106 HIS A N 1
ATOM 862 C CA . HIS A 1 106 ? -9.770 4.067 -3.784 1.00 98.38 106 HIS A CA 1
ATOM 863 C C . HIS A 1 106 ? -9.757 4.460 -2.301 1.00 98.38 106 HIS A C 1
ATOM 865 O O . HIS A 1 106 ? -10.517 3.908 -1.503 1.00 98.38 106 HIS A O 1
ATOM 871 N N . PHE A 1 107 ? -8.938 5.449 -1.921 1.00 98.44 107 PHE A N 1
ATOM 872 C CA . PHE A 1 107 ? -8.804 5.911 -0.534 1.00 98.44 107 PHE A CA 1
ATOM 873 C C . PHE A 1 107 ? -9.340 7.325 -0.282 1.00 98.44 107 PHE A C 1
ATOM 875 O O . PHE A 1 107 ? -9.844 7.585 0.817 1.00 98.44 107 PHE A O 1
ATOM 882 N N . LYS A 1 108 ? -9.285 8.237 -1.263 1.00 97.88 108 LYS A N 1
ATOM 883 C CA . LYS A 1 108 ? -9.524 9.679 -1.052 1.00 97.88 108 LYS A CA 1
ATOM 884 C C . LYS A 1 108 ? -10.880 10.021 -0.434 1.00 97.88 108 LYS A C 1
ATOM 886 O O . LYS A 1 108 ? -10.995 10.997 0.299 1.00 97.88 108 LYS A O 1
ATOM 891 N N . SER A 1 109 ? -11.909 9.214 -0.691 1.00 97.44 109 SER A N 1
ATOM 892 C CA . SER A 1 109 ? -13.255 9.418 -0.137 1.00 97.44 109 SER A CA 1
ATOM 893 C C . SER A 1 109 ? -13.368 9.037 1.346 1.00 97.44 109 SER A C 1
ATOM 895 O O . SER A 1 109 ? -14.242 9.548 2.044 1.00 97.44 109 SER A O 1
ATOM 897 N N . ASN A 1 110 ? -12.477 8.175 1.847 1.00 97.75 110 ASN A N 1
ATOM 898 C CA . ASN A 1 110 ? -12.463 7.698 3.234 1.00 97.75 110 ASN A CA 1
ATOM 899 C C . ASN A 1 110 ? -11.471 8.468 4.121 1.00 97.75 110 ASN A C 1
ATOM 901 O O . ASN A 1 110 ? -11.579 8.436 5.350 1.00 97.75 110 ASN A O 1
ATOM 905 N N . PHE A 1 111 ? -10.509 9.172 3.520 1.00 98.19 111 PHE A N 1
ATOM 906 C CA . PHE A 1 111 ? -9.424 9.839 4.231 1.00 98.19 111 PHE A CA 1
ATOM 907 C C . PHE A 1 111 ? -9.493 11.360 4.089 1.00 98.19 111 PHE A C 1
ATOM 909 O O . PHE A 1 111 ? -9.263 11.932 3.031 1.00 98.19 111 PHE A O 1
ATOM 916 N N . THR A 1 112 ? -9.717 12.040 5.213 1.00 98.00 112 THR A N 1
ATOM 917 C CA . THR A 1 112 ? -9.350 13.457 5.369 1.00 98.00 112 THR A CA 1
ATOM 918 C C . THR A 1 112 ? -7.925 13.564 5.903 1.00 98.00 112 THR A C 1
ATOM 920 O O . THR A 1 112 ? -7.402 12.598 6.464 1.00 98.00 112 THR A O 1
ATOM 923 N N . ARG A 1 113 ? -7.317 14.759 5.847 1.00 97.69 113 ARG A N 1
ATOM 924 C CA . ARG A 1 113 ? -5.996 14.983 6.456 1.00 97.69 113 ARG A CA 1
ATOM 925 C C . ARG A 1 113 ? -5.953 14.540 7.922 1.00 97.69 113 ARG A C 1
ATOM 927 O O . ARG A 1 113 ? -5.063 13.796 8.315 1.00 97.69 113 ARG A O 1
ATOM 934 N N . LYS 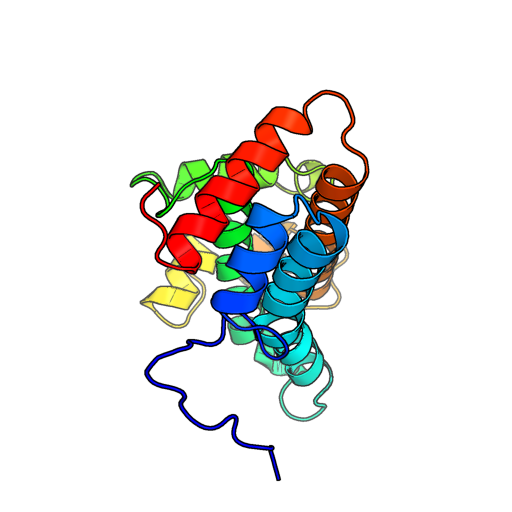A 1 114 ? -6.970 14.911 8.706 1.00 98.06 114 LYS A N 1
ATOM 935 C CA . LYS A 1 114 ? -7.087 14.524 10.120 1.00 98.06 114 LYS A CA 1
ATOM 936 C C . LYS A 1 114 ? -7.171 13.006 10.306 1.00 98.06 114 LYS A C 1
ATOM 938 O O . LYS A 1 114 ? -6.543 12.470 11.211 1.00 98.06 114 LYS A O 1
ATOM 943 N N . VAL A 1 115 ? -7.945 12.313 9.470 1.00 98.50 115 VAL A N 1
ATOM 944 C CA . VAL A 1 115 ? -8.069 10.846 9.526 1.00 98.50 115 VAL A CA 1
ATOM 945 C C . VAL A 1 115 ? -6.753 10.169 9.145 1.00 98.50 115 VAL A C 1
ATOM 947 O O . VAL A 1 115 ? -6.337 9.248 9.839 1.00 98.50 115 VAL A O 1
ATOM 950 N N . SER A 1 116 ? -6.063 10.661 8.113 1.00 98.50 116 SER A N 1
ATOM 951 C CA . SER A 1 116 ? -4.733 10.179 7.719 1.00 98.50 116 SER A CA 1
ATOM 952 C C . SER A 1 116 ? -3.713 10.332 8.847 1.00 98.50 116 SER A C 1
ATOM 954 O O . SER A 1 116 ? -2.962 9.403 9.134 1.00 98.50 116 SER A O 1
ATOM 956 N N . ASP A 1 117 ? -3.712 11.480 9.524 1.00 98.25 117 ASP A N 1
ATOM 957 C CA . ASP A 1 117 ? -2.817 11.749 10.650 1.00 98.25 117 ASP A CA 1
ATOM 958 C C . ASP A 1 117 ? -3.082 10.784 11.824 1.00 98.25 117 ASP A C 1
ATOM 960 O O . ASP A 1 117 ? -2.148 10.238 12.422 1.00 98.25 117 ASP A O 1
ATOM 964 N N . ILE A 1 118 ? -4.362 10.523 12.122 1.00 98.56 118 ILE A N 1
ATOM 965 C CA . ILE A 1 118 ? -4.778 9.539 13.130 1.00 98.56 118 ILE A CA 1
ATOM 966 C C . ILE A 1 118 ? -4.350 8.128 12.717 1.00 98.56 118 ILE A C 1
ATOM 968 O O . ILE A 1 118 ? -3.768 7.416 13.532 1.00 98.56 118 ILE A O 1
ATOM 972 N N . PHE A 1 119 ? -4.599 7.726 11.469 1.00 98.75 119 PHE A N 1
ATOM 973 C CA . PHE A 1 119 ? -4.220 6.412 10.953 1.00 98.75 119 PHE A CA 1
ATOM 974 C C . PHE A 1 119 ? -2.707 6.193 11.051 1.00 98.75 119 PHE A C 1
ATOM 976 O O . PHE A 1 119 ? -2.260 5.203 11.629 1.00 98.75 119 PHE A O 1
ATOM 983 N N . TYR A 1 120 ? -1.908 7.149 10.574 1.00 98.31 120 TYR A N 1
ATOM 984 C CA . TYR A 1 120 ? -0.452 7.077 10.650 1.00 98.31 120 TYR A CA 1
ATOM 985 C C . TYR A 1 120 ? 0.030 6.930 12.103 1.00 98.31 120 TYR A C 1
ATOM 987 O O . TYR A 1 120 ? 0.798 6.024 12.432 1.00 98.31 120 TYR A O 1
ATOM 995 N N . SER A 1 121 ? -0.461 7.786 13.005 1.00 98.19 121 SER A N 1
ATOM 996 C CA . SER A 1 121 ? -0.004 7.801 14.396 1.00 98.19 121 SER A CA 1
ATOM 997 C C . SER A 1 121 ? -0.480 6.590 15.203 1.00 98.19 121 SER A C 1
ATOM 999 O O . SER A 1 121 ? 0.303 6.023 15.975 1.00 98.19 121 SER A O 1
ATOM 1001 N N . HIS A 1 122 ? -1.752 6.207 15.060 1.00 98.56 122 HIS A N 1
ATOM 1002 C CA . HIS A 1 122 ? -2.399 5.206 15.908 1.00 98.56 122 HIS A CA 1
ATOM 1003 C C . HIS A 1 122 ? -2.360 3.792 15.340 1.00 98.56 122 HIS A C 1
ATOM 1005 O O . HIS A 1 122 ? -2.315 2.857 16.135 1.00 98.56 122 HIS A O 1
ATOM 1011 N N . VAL A 1 123 ? -2.401 3.633 14.014 1.00 98.69 123 VAL A N 1
ATOM 1012 C CA . VAL A 1 123 ? -2.358 2.326 13.347 1.00 98.69 123 VAL A CA 1
ATOM 1013 C C . VAL A 1 123 ? -0.926 2.029 12.931 1.00 98.69 123 VAL A C 1
ATOM 1015 O O . VAL A 1 123 ? -0.281 1.229 13.596 1.00 98.69 123 VAL A O 1
ATOM 1018 N N . ARG A 1 124 ? -0.371 2.722 11.927 1.00 97.94 124 ARG A N 1
ATOM 1019 C CA . ARG A 1 124 ? 0.968 2.404 11.393 1.00 97.94 124 ARG A CA 1
ATOM 1020 C C . ARG A 1 124 ? 2.044 2.427 12.478 1.00 97.94 124 ARG A C 1
ATOM 1022 O O . ARG A 1 124 ? 2.707 1.421 12.715 1.00 97.94 124 ARG A O 1
ATOM 1029 N N . CYS A 1 125 ? 2.221 3.559 13.162 1.00 97.62 125 CYS A N 1
ATOM 1030 C CA . CYS A 1 125 ? 3.253 3.688 14.195 1.00 97.62 125 CYS A CA 1
ATOM 1031 C C . CYS A 1 125 ? 2.960 2.846 15.441 1.00 97.62 125 CYS A C 1
ATOM 1033 O O . CYS A 1 125 ? 3.898 2.389 16.087 1.00 97.62 125 CYS A O 1
ATOM 1035 N N . GLY A 1 126 ? 1.685 2.660 15.792 1.00 98.38 126 GLY A N 1
ATOM 1036 C CA . GLY A 1 126 ? 1.301 1.801 16.911 1.00 98.38 126 GLY A CA 1
ATOM 1037 C C . GLY A 1 126 ? 1.676 0.341 16.654 1.00 98.38 126 GLY A C 1
ATOM 1038 O O . GLY A 1 126 ? 2.391 -0.267 17.448 1.00 98.38 126 GLY A O 1
ATOM 1039 N N . LEU A 1 127 ? 1.251 -0.206 15.514 1.00 98.38 127 LEU A N 1
ATOM 1040 C CA . LEU A 1 127 ? 1.523 -1.593 15.149 1.00 98.38 127 LEU A CA 1
ATOM 1041 C C . LEU A 1 127 ? 3.027 -1.844 15.010 1.00 98.38 127 LEU A C 1
ATOM 1043 O O . LEU A 1 127 ? 3.535 -2.798 15.591 1.00 98.38 127 LEU A O 1
ATOM 1047 N N . LEU A 1 128 ? 3.746 -0.963 14.306 1.00 96.62 128 LEU A N 1
ATOM 1048 C CA . LEU A 1 128 ? 5.162 -1.181 14.006 1.00 96.62 128 LEU A CA 1
ATOM 1049 C C . LEU A 1 128 ? 6.081 -1.027 15.226 1.00 96.62 128 LEU A C 1
ATOM 1051 O O . LEU A 1 128 ? 7.028 -1.792 15.369 1.00 96.62 128 LEU A O 1
ATOM 1055 N N . HIS A 1 129 ? 5.836 -0.043 16.098 1.00 96.31 129 HIS A N 1
ATOM 1056 C CA . HIS A 1 129 ? 6.744 0.240 17.218 1.00 96.31 129 HIS A CA 1
ATOM 1057 C C . HIS A 1 129 ? 6.294 -0.363 18.550 1.00 96.31 129 HIS A C 1
ATOM 1059 O O . HIS A 1 129 ? 7.089 -0.419 19.484 1.00 96.31 129 HIS A O 1
ATOM 1065 N N . GLN A 1 130 ? 5.020 -0.741 18.676 1.00 97.62 130 GLN A N 1
ATOM 1066 C CA . GLN A 1 130 ? 4.417 -1.090 19.967 1.00 97.62 130 GLN A CA 1
ATOM 1067 C C . GLN A 1 130 ? 3.517 -2.329 19.897 1.00 97.62 130 GLN A C 1
ATOM 1069 O O . GLN A 1 130 ? 2.951 -2.703 20.919 1.00 97.62 130 GLN A O 1
ATOM 1074 N N . ALA A 1 131 ? 3.360 -2.951 18.720 1.00 97.25 131 ALA A N 1
ATOM 1075 C CA . ALA A 1 131 ? 2.478 -4.100 18.501 1.00 97.25 131 ALA A CA 1
ATOM 1076 C C . ALA A 1 131 ? 1.024 -3.878 18.980 1.00 97.25 131 ALA A C 1
ATOM 1078 O O . ALA A 1 131 ? 0.331 -4.823 19.354 1.00 97.25 131 ALA A O 1
ATOM 1079 N N . GLN A 1 132 ? 0.548 -2.626 18.962 1.00 97.75 132 GLN A N 1
ATOM 1080 C CA . GLN A 1 132 ? -0.800 -2.252 19.403 1.00 97.75 132 GLN A CA 1
ATOM 1081 C C . GLN A 1 132 ? -1.348 -1.062 18.616 1.00 97.75 132 GLN A C 1
ATOM 1083 O O . GLN A 1 132 ? -0.591 -0.232 18.124 1.00 97.75 132 GLN A O 1
ATOM 1088 N N . THR A 1 133 ? -2.666 -0.895 18.562 1.00 98.25 133 THR A N 1
ATOM 1089 C CA . THR A 1 133 ? -3.246 0.392 18.162 1.00 98.25 133 THR A CA 1
ATOM 1090 C C . THR A 1 133 ? -3.178 1.399 19.316 1.00 98.25 133 THR A C 1
ATOM 1092 O O . THR A 1 133 ? -3.112 1.028 20.488 1.00 98.25 133 THR A O 1
ATOM 1095 N N . LYS A 1 134 ? -3.184 2.703 19.009 1.00 98.12 134 LYS A N 1
ATOM 1096 C CA . LYS A 1 134 ? -3.220 3.761 20.039 1.00 98.12 134 LYS A CA 1
ATOM 1097 C C . LYS A 1 134 ? -4.629 4.296 20.285 1.00 98.12 134 LYS A C 1
ATOM 1099 O O . LYS A 1 134 ? -5.453 4.386 19.369 1.00 98.12 134 LYS A O 1
ATOM 1104 N N . LYS A 1 135 ? -4.849 4.776 21.514 1.00 96.75 135 LYS A N 1
ATOM 1105 C CA . LYS A 1 135 ? -6.128 5.319 22.003 1.00 96.75 135 LYS A CA 1
ATOM 1106 C C . LYS A 1 135 ? -7.277 4.316 21.790 1.00 96.75 135 LYS A C 1
ATOM 1108 O O . LYS A 1 135 ? -7.059 3.118 21.888 1.00 96.75 135 LYS A O 1
ATOM 1113 N N . GLY A 1 136 ? -8.487 4.784 21.484 1.00 97.00 136 GLY A N 1
ATOM 1114 C CA . GLY A 1 136 ? -9.647 3.948 21.166 1.00 97.00 136 GLY A CA 1
ATOM 1115 C C . GLY A 1 136 ? -9.680 3.458 19.716 1.00 97.00 136 GLY A C 1
ATOM 1116 O O . GLY A 1 136 ? -10.763 3.228 19.187 1.00 97.00 136 GLY A O 1
ATOM 1117 N N . THR A 1 137 ? -8.529 3.368 19.041 1.00 98.56 137 THR A N 1
ATOM 1118 C CA . THR A 1 137 ? -8.467 2.932 17.640 1.00 98.56 137 THR A CA 1
ATOM 1119 C C . THR A 1 137 ? -8.639 1.424 17.546 1.00 98.56 137 THR A C 1
ATOM 1121 O O . THR A 1 137 ? -7.934 0.679 18.226 1.00 98.56 137 THR A O 1
ATOM 1124 N N . LEU A 1 138 ? -9.541 0.969 16.679 1.00 98.25 138 LEU A N 1
ATOM 1125 C CA . LEU A 1 138 ? -9.880 -0.443 16.520 1.00 98.25 138 LEU A CA 1
ATOM 1126 C C . LEU A 1 138 ? -9.644 -0.893 15.080 1.00 98.25 138 LEU A C 1
ATOM 1128 O O . LEU A 1 138 ? -9.962 -0.170 14.139 1.00 98.25 138 LEU A O 1
ATOM 1132 N N . ILE A 1 139 ? -9.140 -2.114 14.921 1.00 98.44 139 ILE A N 1
ATOM 1133 C CA . ILE A 1 139 ? -9.088 -2.815 13.636 1.00 98.44 139 ILE A CA 1
ATOM 1134 C C . ILE A 1 139 ? -10.160 -3.899 13.677 1.00 98.44 139 ILE A C 1
ATOM 1136 O O . ILE A 1 139 ? -10.170 -4.728 14.589 1.00 98.44 139 ILE A O 1
ATOM 1140 N N . ARG A 1 140 ? -11.089 -3.864 12.723 1.00 97.62 140 ARG A N 1
ATOM 1141 C CA . ARG A 1 140 ? -12.245 -4.764 12.637 1.00 97.62 140 ARG A CA 1
ATOM 1142 C C . ARG A 1 140 ? -12.405 -5.287 11.212 1.00 97.62 140 ARG A C 1
ATOM 1144 O O . ARG A 1 140 ? -11.736 -4.821 10.300 1.00 97.62 140 ARG A O 1
ATOM 1151 N N . ALA A 1 141 ? -13.268 -6.278 11.062 1.00 95.62 141 ALA A N 1
ATOM 1152 C CA . ALA A 1 141 ? -13.833 -6.701 9.787 1.00 95.62 141 ALA A CA 1
ATOM 1153 C C . ALA A 1 141 ? -15.355 -6.501 9.849 1.00 95.62 141 ALA A C 1
ATOM 1155 O O . ALA A 1 141 ? -15.891 -6.232 10.934 1.00 95.62 141 ALA A O 1
ATOM 1156 N N . ASP A 1 142 ? -16.031 -6.639 8.713 1.00 94.56 142 ASP A N 1
ATOM 1157 C CA . ASP A 1 142 ? -17.490 -6.577 8.580 1.00 94.56 142 ASP A CA 1
ATOM 1158 C C . ASP A 1 142 ? -18.111 -5.263 9.083 1.00 94.56 142 ASP A C 1
ATOM 1160 O O . ASP A 1 142 ? -19.145 -5.247 9.749 1.00 94.56 142 ASP A O 1
ATOM 1164 N N . GLN A 1 143 ? -17.455 -4.135 8.812 1.00 97.38 143 GLN A N 1
ATOM 1165 C CA . GLN A 1 143 ? -17.994 -2.798 9.055 1.00 97.38 143 GLN A CA 1
ATOM 1166 C C . GLN A 1 143 ? -18.587 -2.205 7.767 1.00 97.38 143 GLN A C 1
ATOM 1168 O O . GLN A 1 143 ? -18.148 -2.494 6.650 1.00 97.38 143 GLN A O 1
ATOM 1173 N N . ASP A 1 144 ? -19.556 -1.298 7.908 1.00 95.50 144 ASP A N 1
ATOM 1174 C CA . ASP A 1 144 ? -20.225 -0.652 6.764 1.00 95.50 144 ASP A CA 1
ATOM 1175 C C . ASP A 1 144 ? -19.309 0.293 5.971 1.00 95.50 144 ASP A C 1
ATOM 1177 O O . ASP A 1 144 ? -19.551 0.576 4.798 1.00 95.50 144 ASP A O 1
ATOM 1181 N N . ARG A 1 145 ? -18.253 0.809 6.610 1.00 97.44 145 ARG A N 1
ATOM 1182 C CA . ARG A 1 145 ? -17.321 1.793 6.041 1.00 97.44 145 ARG A CA 1
ATOM 1183 C C . ARG A 1 145 ? -15.883 1.365 6.285 1.00 97.44 145 ARG A C 1
ATOM 1185 O O . ARG A 1 145 ? -15.589 0.795 7.330 1.00 97.44 145 ARG A O 1
ATOM 1192 N N . MET A 1 146 ? -14.985 1.727 5.365 1.00 98.50 146 MET A N 1
ATOM 1193 C CA . MET A 1 146 ? -13.546 1.486 5.526 1.00 98.50 146 MET A CA 1
ATOM 1194 C C . MET A 1 146 ? -13.001 2.184 6.774 1.00 98.50 146 MET A C 1
ATOM 1196 O O . MET A 1 146 ? -12.278 1.576 7.555 1.00 98.50 146 MET A O 1
ATOM 1200 N N . ILE A 1 147 ? -13.363 3.456 6.969 1.00 98.50 147 ILE A N 1
ATOM 1201 C CA . ILE A 1 147 ? -12.970 4.239 8.137 1.00 98.50 147 ILE A CA 1
ATOM 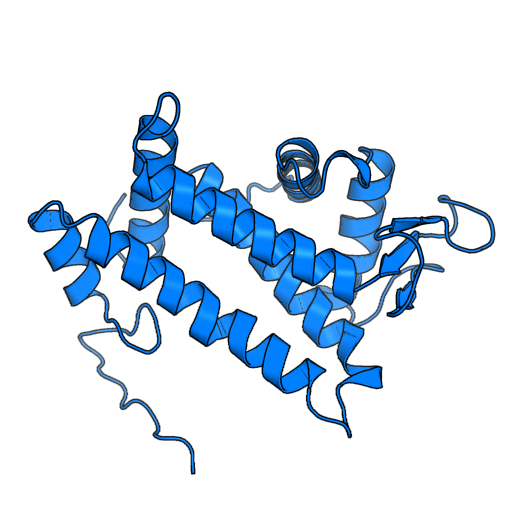1202 C C . ILE A 1 147 ? -14.206 4.867 8.770 1.00 98.50 147 ILE A C 1
ATOM 1204 O O . ILE A 1 147 ? -15.027 5.489 8.094 1.00 98.50 147 ILE A O 1
ATOM 1208 N N . SER A 1 148 ? -14.317 4.742 10.088 1.00 98.25 148 SER A N 1
ATOM 1209 C CA . SER A 1 148 ? -15.312 5.454 10.893 1.00 98.25 148 SER A CA 1
ATOM 1210 C C . SER A 1 148 ? -14.667 6.060 12.139 1.00 98.25 148 SER A C 1
ATOM 1212 O O . SER A 1 148 ? -13.632 5.571 12.590 1.00 98.25 148 SER A O 1
ATOM 1214 N N . PRO A 1 149 ? -15.239 7.116 12.738 1.00 98.25 149 PRO A N 1
ATOM 1215 C CA . PRO A 1 149 ? -14.820 7.555 14.063 1.00 98.25 149 PRO A CA 1
ATOM 1216 C C . PRO A 1 149 ? -15.026 6.445 15.104 1.00 98.25 149 PRO A C 1
ATOM 1218 O O . PRO A 1 149 ? -16.028 5.734 15.062 1.00 98.25 149 PRO A O 1
ATOM 1221 N N . ALA A 1 150 ? -14.106 6.320 16.061 1.00 97.50 150 ALA A N 1
ATOM 1222 C CA . ALA A 1 150 ? -14.315 5.472 17.234 1.00 97.50 150 ALA A CA 1
ATOM 1223 C C . ALA A 1 150 ? -15.426 6.044 18.145 1.00 97.50 150 ALA A C 1
ATOM 1225 O O . ALA A 1 150 ? -15.786 7.220 18.007 1.00 97.50 150 ALA A O 1
ATOM 1226 N N . PRO A 1 151 ? -15.958 5.268 19.112 1.00 95.31 151 PRO A N 1
ATOM 1227 C CA . PRO A 1 151 ? -16.856 5.802 20.133 1.00 95.31 151 PRO A CA 1
ATOM 1228 C C . PRO A 1 151 ? -16.266 7.044 20.827 1.00 95.31 151 PRO A C 1
ATOM 1230 O O . PRO A 1 151 ? -15.120 7.047 21.282 1.00 95.31 151 PRO A O 1
ATOM 1233 N N . GLY A 1 152 ? -17.046 8.127 20.873 1.00 93.81 152 GLY A N 1
ATOM 1234 C CA . GLY A 1 152 ? -16.589 9.449 21.329 1.00 93.81 152 GLY A CA 1
ATOM 1235 C C . GLY A 1 152 ? -15.865 10.291 20.264 1.00 93.81 152 GLY A C 1
ATOM 1236 O O . GLY A 1 152 ? -15.335 11.355 20.571 1.00 93.81 152 GLY A O 1
ATOM 1237 N N . GLY A 1 153 ? -15.875 9.859 19.001 1.00 96.81 153 GLY A N 1
ATOM 1238 C CA . GLY A 1 153 ? -15.435 10.635 17.843 1.00 96.81 153 GLY A CA 1
ATOM 1239 C C . GLY A 1 153 ? -13.941 10.526 17.527 1.00 96.81 153 GLY A C 1
ATOM 1240 O O . GLY A 1 153 ? -13.175 9.818 18.178 1.00 96.81 153 GLY A O 1
ATOM 1241 N N . LEU A 1 154 ? -13.501 11.285 16.516 1.00 96.81 154 LEU A N 1
ATOM 1242 C CA . LEU A 1 154 ? -12.122 11.240 15.999 1.00 96.81 154 LEU A CA 1
ATOM 1243 C C . LEU A 1 154 ? -11.047 11.622 17.031 1.00 96.81 154 LEU A C 1
ATOM 1245 O O . LEU A 1 154 ? -9.876 11.317 16.835 1.00 96.81 154 LEU A O 1
ATOM 1249 N N . VAL A 1 155 ? -11.416 12.303 18.121 1.00 95.38 155 VAL A N 1
ATOM 1250 C CA . VAL A 1 155 ? -10.483 12.615 19.217 1.00 95.38 155 VAL A CA 1
ATOM 1251 C C . VAL A 1 155 ? -10.009 11.348 19.941 1.00 95.38 155 VAL A C 1
ATOM 1253 O O . VAL A 1 155 ? -8.843 11.268 20.347 1.00 95.38 155 VAL A O 1
ATOM 1256 N N . ASN A 1 156 ? -10.887 10.342 20.024 1.00 95.94 156 ASN A N 1
ATOM 1257 C CA . ASN A 1 156 ? -10.626 9.063 20.674 1.00 95.94 156 ASN A CA 1
ATOM 1258 C C . ASN A 1 156 ? -9.967 8.054 19.736 1.00 95.94 156 ASN A C 1
ATOM 1260 O O . ASN A 1 156 ? -9.194 7.219 20.197 1.00 95.94 156 ASN A O 1
ATOM 1264 N N . GLY A 1 157 ? -10.217 8.139 18.432 1.00 98.12 157 GLY A N 1
ATOM 1265 C CA . GLY A 1 157 ? -9.591 7.272 17.440 1.00 98.12 157 GLY A CA 1
ATOM 1266 C C . GLY A 1 157 ? -10.490 7.017 16.240 1.00 98.12 157 GLY A C 1
ATOM 1267 O O . GLY A 1 157 ? -11.467 7.733 16.003 1.00 98.12 157 GLY A O 1
ATOM 1268 N N . ILE A 1 158 ? -10.145 5.975 15.493 1.00 98.69 158 ILE A N 1
ATOM 1269 C CA . ILE A 1 158 ? -10.893 5.493 14.329 1.00 98.69 158 ILE A CA 1
ATOM 1270 C C . ILE A 1 158 ? -11.163 3.993 14.447 1.00 98.69 158 ILE A C 1
ATOM 1272 O O . ILE A 1 158 ? -10.458 3.276 15.150 1.00 98.69 158 ILE A O 1
ATOM 1276 N N . ILE A 1 159 ? -12.170 3.519 13.732 1.00 98.75 159 ILE A N 1
ATOM 1277 C CA . ILE A 1 159 ? -12.382 2.108 13.432 1.00 98.75 159 ILE A CA 1
ATOM 1278 C C . ILE A 1 159 ? -11.957 1.917 11.980 1.00 98.75 159 ILE A C 1
ATOM 1280 O O . ILE A 1 159 ? -12.455 2.629 11.106 1.00 98.75 159 ILE A O 1
ATOM 1284 N N . VAL A 1 160 ? -11.027 0.995 11.747 1.00 98.75 160 VAL A N 1
ATOM 1285 C CA . VAL A 1 160 ? -10.571 0.593 10.414 1.00 98.75 160 VAL A CA 1
ATOM 1286 C C . VAL A 1 160 ? -11.169 -0.767 10.092 1.00 98.75 160 VAL A C 1
ATOM 1288 O O . VAL A 1 160 ? -10.936 -1.726 10.832 1.00 98.75 160 VAL A O 1
ATOM 1291 N N . ASP A 1 161 ? -11.916 -0.853 8.997 1.00 98.62 161 ASP A N 1
ATOM 1292 C CA . ASP A 1 161 ? -12.269 -2.130 8.392 1.00 98.62 161 ASP A CA 1
ATOM 1293 C C . ASP A 1 161 ? -11.092 -2.640 7.561 1.00 98.62 161 ASP A C 1
ATOM 1295 O O . ASP A 1 161 ? -10.758 -2.071 6.519 1.00 98.62 161 ASP A O 1
ATOM 1299 N N . ARG A 1 162 ? -10.439 -3.695 8.048 1.00 98.12 162 ARG A N 1
ATOM 1300 C CA . ARG A 1 162 ? -9.230 -4.240 7.425 1.00 98.12 162 ARG A CA 1
ATOM 1301 C C . ARG A 1 162 ? -9.499 -4.863 6.058 1.00 98.12 162 ARG A C 1
ATOM 1303 O O . ARG A 1 162 ? -8.633 -4.775 5.203 1.00 98.12 162 ARG A O 1
ATOM 1310 N N . VAL A 1 163 ? -10.679 -5.450 5.842 1.00 97.81 163 VAL A N 1
ATOM 1311 C CA . VAL A 1 163 ? -11.015 -6.138 4.585 1.00 97.81 163 VAL A CA 1
ATOM 1312 C C . VAL A 1 163 ? -11.180 -5.097 3.486 1.00 97.81 163 VAL A C 1
ATOM 1314 O O . VAL A 1 163 ? -10.506 -5.147 2.464 1.00 97.81 163 VAL A O 1
ATOM 1317 N N . ARG A 1 164 ? -11.990 -4.064 3.744 1.00 98.56 164 ARG A N 1
ATOM 1318 C CA . ARG A 1 164 ? -12.185 -2.946 2.812 1.00 98.56 164 ARG A CA 1
ATOM 1319 C C . ARG A 1 164 ? -10.895 -2.173 2.564 1.00 98.56 164 ARG A C 1
ATOM 1321 O O . ARG A 1 164 ? -10.671 -1.726 1.442 1.00 98.56 164 ARG A O 1
ATOM 1328 N N . PHE A 1 165 ? -10.074 -1.981 3.598 1.00 98.75 165 PHE A N 1
ATOM 1329 C CA . PHE A 1 165 ? -8.775 -1.325 3.455 1.00 98.75 165 PHE A CA 1
ATOM 1330 C C . PHE A 1 165 ? -7.842 -2.141 2.552 1.00 98.75 165 PHE A C 1
ATOM 1332 O O . PHE A 1 165 ? -7.278 -1.593 1.605 1.00 98.75 165 PHE A O 1
ATOM 1339 N N . HIS A 1 166 ? -7.721 -3.445 2.810 1.00 98.62 166 HIS A N 1
ATOM 1340 C CA . HIS A 1 166 ? -6.890 -4.351 2.025 1.00 98.62 166 HIS A CA 1
ATOM 1341 C C . HIS A 1 166 ? -7.379 -4.460 0.570 1.00 98.62 166 HIS A C 1
ATOM 1343 O O . HIS A 1 166 ? -6.586 -4.378 -0.368 1.00 98.62 166 HIS A O 1
ATOM 1349 N N . ASP A 1 167 ? -8.693 -4.546 0.348 1.00 98.50 167 ASP A N 1
ATOM 1350 C CA . ASP A 1 167 ? -9.279 -4.544 -0.995 1.00 98.50 167 ASP A CA 1
ATOM 1351 C C . ASP A 1 167 ? -9.001 -3.242 -1.754 1.00 98.50 167 ASP A C 1
ATOM 1353 O O . ASP A 1 167 ? -8.626 -3.289 -2.927 1.00 98.50 167 ASP A O 1
ATOM 1357 N N . ALA A 1 168 ? -9.111 -2.083 -1.096 1.00 98.69 168 ALA A N 1
ATOM 1358 C CA . ALA A 1 168 ? -8.750 -0.802 -1.702 1.00 98.69 168 ALA A CA 1
ATOM 1359 C C . ALA A 1 168 ? -7.256 -0.731 -2.054 1.00 98.69 168 ALA A C 1
ATOM 1361 O O . ALA A 1 168 ? -6.892 -0.201 -3.103 1.00 98.69 168 ALA A O 1
ATOM 1362 N N . LEU A 1 169 ? -6.384 -1.322 -1.232 1.00 98.75 169 LEU A N 1
ATOM 1363 C CA . LEU A 1 169 ? -4.957 -1.409 -1.529 1.00 98.75 169 LEU A CA 1
ATOM 1364 C C . LEU A 1 169 ? -4.673 -2.316 -2.737 1.00 98.75 169 LEU A C 1
ATOM 1366 O O . LEU A 1 169 ? -3.892 -1.933 -3.608 1.00 98.75 169 LEU A O 1
ATOM 1370 N N . LYS A 1 170 ? -5.335 -3.475 -2.849 1.00 98.69 170 LYS A N 1
ATOM 1371 C CA . LYS A 1 170 ? -5.246 -4.332 -4.047 1.00 98.69 170 LYS A CA 1
ATOM 1372 C C . LYS A 1 170 ? -5.723 -3.596 -5.301 1.00 98.69 170 LYS A C 1
ATOM 1374 O O . LYS A 1 170 ? -5.087 -3.696 -6.350 1.00 98.69 170 LYS A O 1
ATOM 1379 N N . GLN A 1 171 ? -6.811 -2.831 -5.197 1.00 98.62 171 GLN A N 1
ATOM 1380 C CA . GLN A 1 171 ? -7.319 -2.013 -6.302 1.00 98.62 171 GLN A CA 1
ATOM 1381 C C . GLN A 1 171 ? -6.331 -0.912 -6.703 1.00 98.62 171 GLN A C 1
ATOM 1383 O O . GLN A 1 171 ? -6.148 -0.672 -7.897 1.00 98.62 171 GLN A O 1
ATOM 1388 N N . GLU A 1 172 ? -5.654 -0.289 -5.738 1.00 98.56 172 GLU A N 1
ATOM 1389 C CA . GLU A 1 172 ? -4.619 0.718 -5.986 1.00 98.56 172 GLU A CA 1
ATOM 1390 C C . GLU A 1 172 ? -3.389 0.119 -6.674 1.00 98.56 172 GLU A C 1
ATOM 1392 O O . GLU A 1 172 ? -2.921 0.664 -7.671 1.00 98.56 172 GLU A O 1
ATOM 1397 N N . ILE A 1 173 ? -2.916 -1.048 -6.225 1.00 98.44 173 ILE A N 1
ATOM 1398 C CA . ILE A 1 173 ? -1.827 -1.785 -6.887 1.00 98.44 173 ILE A CA 1
ATOM 1399 C C . ILE A 1 173 ? -2.221 -2.144 -8.326 1.00 98.44 173 ILE A C 1
ATOM 1401 O O . ILE A 1 173 ? -1.428 -1.970 -9.251 1.00 98.44 173 ILE A O 1
ATOM 1405 N N . ALA A 1 174 ? -3.456 -2.606 -8.540 1.00 97.62 174 ALA A N 1
ATOM 1406 C CA . ALA A 1 174 ? -3.951 -2.921 -9.875 1.00 97.62 174 ALA A CA 1
ATOM 1407 C C . ALA A 1 174 ? -4.050 -1.671 -10.768 1.00 97.62 174 ALA A C 1
ATOM 1409 O O . ALA A 1 174 ? -3.743 -1.754 -11.956 1.00 97.62 174 ALA A O 1
ATOM 1410 N N . THR A 1 175 ? -4.454 -0.519 -10.220 1.00 96.38 175 THR A N 1
ATOM 1411 C CA . THR A 1 175 ? -4.417 0.768 -10.934 1.00 96.38 175 THR A CA 1
ATOM 1412 C C . THR A 1 175 ? -2.988 1.135 -11.316 1.00 96.38 175 THR A C 1
ATOM 1414 O O . THR A 1 175 ? -2.743 1.377 -12.493 1.00 96.38 175 THR A O 1
ATOM 1417 N N . TYR A 1 176 ? -2.042 1.094 -10.374 1.00 96.50 176 TYR A N 1
ATOM 1418 C CA . TYR A 1 176 ? -0.632 1.393 -10.631 1.00 96.50 176 TYR A CA 1
ATOM 1419 C C . TYR A 1 176 ? -0.059 0.533 -11.770 1.00 96.50 176 TYR A C 1
ATOM 1421 O O . TYR A 1 176 ? 0.541 1.060 -12.703 1.00 96.50 176 TYR A O 1
ATOM 1429 N N . ILE A 1 177 ? -0.308 -0.782 -11.739 1.00 96.06 177 ILE A N 1
ATOM 1430 C CA . ILE A 1 177 ? 0.133 -1.725 -12.780 1.00 96.06 177 ILE A CA 1
ATOM 1431 C C . ILE A 1 177 ? -0.465 -1.371 -14.146 1.00 96.06 177 ILE A C 1
ATOM 1433 O O . ILE A 1 177 ? 0.276 -1.296 -15.124 1.00 96.06 177 ILE A O 1
ATOM 1437 N N . ARG A 1 178 ? -1.777 -1.109 -14.223 1.00 93.69 178 ARG A N 1
ATOM 1438 C CA . ARG A 1 178 ? -2.420 -0.723 -15.491 1.00 93.69 178 ARG A CA 1
ATOM 1439 C C . ARG A 1 178 ? -1.835 0.569 -16.054 1.00 93.69 178 ARG A C 1
ATOM 1441 O O . ARG A 1 178 ? -1.627 0.646 -17.259 1.00 93.69 178 ARG A O 1
ATOM 1448 N N . THR A 1 179 ? -1.538 1.552 -15.204 1.00 92.25 179 THR A N 1
ATOM 1449 C CA . THR A 1 179 ? -0.916 2.814 -15.635 1.00 92.25 179 THR A CA 1
ATOM 1450 C C . THR A 1 179 ? 0.508 2.598 -16.154 1.00 92.25 179 THR A C 1
ATOM 1452 O O . THR A 1 179 ? 0.908 3.226 -17.133 1.00 92.25 179 THR A O 1
ATOM 1455 N N . LEU A 1 180 ? 1.277 1.682 -15.548 1.00 93.44 180 LEU A N 1
ATOM 1456 C CA . LEU A 1 180 ? 2.581 1.293 -16.089 1.00 93.44 180 LEU A CA 1
ATOM 1457 C C . LEU A 1 180 ? 2.449 0.619 -17.459 1.00 93.44 180 LEU A C 1
ATOM 1459 O O . LEU A 1 180 ? 3.248 0.907 -18.347 1.00 93.44 180 LEU A O 1
ATOM 1463 N N . GLU A 1 181 ? 1.455 -0.247 -17.651 1.00 89.88 181 GLU A N 1
ATOM 1464 C CA . GLU A 1 181 ? 1.234 -0.980 -18.904 1.00 89.88 181 GLU A CA 1
ATOM 1465 C C . GLU A 1 181 ? 0.720 -0.070 -20.037 1.00 89.88 181 GLU A C 1
ATOM 1467 O O . GLU A 1 181 ? 1.218 -0.174 -21.157 1.00 89.88 181 GLU A O 1
ATOM 1472 N N . SER A 1 182 ? -0.217 0.847 -19.758 1.00 83.44 182 SER A N 1
ATOM 1473 C CA . SER A 1 182 ? -0.892 1.659 -20.786 1.00 83.44 182 SER A CA 1
ATOM 1474 C C . SER A 1 182 ? -0.002 2.727 -21.427 1.00 83.44 182 SER A C 1
ATOM 1476 O O . SER A 1 182 ? -0.182 3.040 -22.601 1.00 83.44 182 SER A O 1
ATOM 1478 N N . GLY A 1 183 ? 0.967 3.281 -20.686 1.00 66.69 183 GLY A N 1
ATOM 1479 C CA . GLY A 1 183 ? 1.860 4.330 -21.197 1.00 66.69 183 GLY A CA 1
ATOM 1480 C C . GLY A 1 183 ? 1.157 5.651 -21.556 1.00 66.69 183 GLY A C 1
ATOM 1481 O O . GLY A 1 183 ? 1.707 6.432 -22.327 1.00 66.69 183 GLY A O 1
ATOM 1482 N N . GLU A 1 184 ? -0.048 5.891 -21.026 1.00 64.06 184 GLU A N 1
ATOM 1483 C CA . GLU A 1 184 ? -0.848 7.109 -21.255 1.00 64.06 184 GLU A CA 1
ATOM 1484 C C . GLU A 1 184 ? -0.196 8.380 -20.655 1.00 64.06 184 GLU A C 1
ATOM 1486 O O . GLU A 1 184 ? 0.805 8.301 -19.940 1.00 64.06 184 GLU A O 1
ATOM 1491 N N . GLU A 1 185 ? -0.736 9.576 -20.945 1.00 51.53 185 GLU A N 1
ATOM 1492 C CA . GLU A 1 185 ? -0.223 10.861 -20.426 1.00 51.53 185 GLU A CA 1
ATOM 1493 C C . GLU A 1 185 ? -0.086 10.857 -18.888 1.00 51.53 185 GLU A C 1
ATOM 1495 O O . GLU A 1 185 ? -1.005 10.490 -18.159 1.00 51.53 185 GLU A O 1
ATOM 1500 N N . GLY A 1 186 ? 1.090 11.252 -18.383 1.00 60.75 186 GLY A N 1
ATOM 1501 C CA . GLY A 1 186 ? 1.483 11.112 -16.968 1.00 60.75 186 GLY A CA 1
ATOM 1502 C C . GLY A 1 186 ? 2.135 9.762 -16.619 1.00 60.75 186 GLY A C 1
ATOM 1503 O O . GLY A 1 186 ? 2.820 9.645 -15.603 1.00 60.75 186 GLY A O 1
ATOM 1504 N N . GLY A 1 187 ? 2.011 8.760 -17.493 1.00 68.62 187 GLY A N 1
ATOM 1505 C CA . GLY A 1 187 ? 2.652 7.451 -17.374 1.00 68.62 187 GLY A CA 1
ATOM 1506 C C . GLY A 1 187 ? 4.167 7.481 -17.589 1.00 68.62 187 GLY A C 1
ATOM 1507 O O . GLY A 1 187 ? 4.866 6.660 -17.006 1.00 68.62 187 GLY A O 1
ATOM 1508 N N . ALA A 1 188 ? 4.701 8.442 -18.354 1.00 77.31 188 ALA A N 1
ATOM 1509 C CA . ALA A 1 188 ? 6.148 8.583 -18.562 1.00 77.31 188 ALA A CA 1
ATOM 1510 C C . ALA A 1 188 ? 6.895 8.901 -17.252 1.00 77.31 188 ALA A C 1
ATOM 1512 O O . ALA A 1 188 ? 7.870 8.228 -16.917 1.00 77.31 188 ALA A O 1
ATOM 1513 N N . ASP A 1 189 ? 6.390 9.855 -16.465 1.00 88.88 189 ASP A N 1
ATOM 1514 C CA . ASP A 1 189 ? 6.959 10.184 -15.153 1.00 88.88 189 ASP A CA 1
ATOM 1515 C C . ASP A 1 189 ? 6.802 9.017 -14.170 1.00 88.88 189 ASP A C 1
ATOM 1517 O O . ASP A 1 189 ? 7.728 8.697 -13.424 1.00 88.88 189 ASP A O 1
ATOM 1521 N N . LEU A 1 190 ? 5.659 8.321 -14.210 1.00 93.69 190 LEU A N 1
ATOM 1522 C CA . LEU A 1 190 ? 5.425 7.142 -13.376 1.00 93.69 190 LEU A CA 1
ATOM 1523 C C . LEU A 1 190 ? 6.383 5.991 -13.714 1.00 93.69 190 LEU A C 1
ATOM 1525 O O . LEU A 1 190 ? 6.903 5.342 -12.809 1.00 93.69 190 LEU A O 1
ATOM 1529 N N . ARG A 1 191 ? 6.638 5.750 -15.004 1.00 94.75 191 ARG A N 1
ATOM 1530 C CA . ARG A 1 191 ? 7.586 4.745 -15.500 1.00 94.75 191 ARG A CA 1
ATOM 1531 C C . ARG A 1 191 ? 9.021 5.073 -15.094 1.00 94.75 191 ARG A C 1
ATOM 1533 O O . ARG A 1 191 ? 9.734 4.176 -14.649 1.00 94.75 191 ARG A O 1
ATOM 1540 N N . ASN A 1 192 ? 9.420 6.343 -15.159 1.00 94.50 192 ASN A N 1
ATOM 1541 C CA . ASN A 1 192 ? 10.720 6.788 -14.653 1.00 94.50 192 ASN A CA 1
ATOM 1542 C C . ASN A 1 192 ? 10.839 6.535 -13.144 1.00 94.50 192 ASN A C 1
ATOM 1544 O O . ASN A 1 192 ? 11.784 5.888 -12.703 1.00 94.50 192 ASN A O 1
ATOM 1548 N N . ASN A 1 193 ? 9.835 6.941 -12.363 1.00 96.44 193 ASN A N 1
ATOM 1549 C CA . ASN A 1 193 ? 9.792 6.701 -10.919 1.00 96.44 193 ASN A CA 1
ATOM 1550 C C . ASN A 1 193 ? 9.838 5.203 -10.573 1.00 96.44 193 ASN A C 1
ATOM 1552 O O . ASN A 1 193 ? 10.537 4.793 -9.644 1.00 96.44 193 ASN A O 1
ATOM 1556 N N . PHE A 1 194 ? 9.128 4.377 -11.341 1.00 97.12 194 PHE A N 1
ATOM 1557 C CA . PHE A 1 194 ? 9.150 2.925 -11.217 1.00 97.12 194 PHE A CA 1
ATOM 1558 C C . PHE A 1 194 ? 10.556 2.353 -11.434 1.00 97.12 194 PHE A C 1
ATOM 1560 O O . PHE A 1 194 ? 11.048 1.609 -10.581 1.00 97.12 194 PHE A O 1
ATOM 1567 N N . ILE A 1 195 ? 11.219 2.736 -12.531 1.00 96.25 195 ILE A N 1
ATOM 1568 C CA . ILE A 1 195 ? 12.589 2.313 -12.845 1.00 96.25 195 ILE A CA 1
ATOM 1569 C C . ILE A 1 195 ? 13.544 2.746 -11.732 1.00 96.25 195 ILE A C 1
ATOM 1571 O O . ILE A 1 195 ? 14.263 1.902 -11.198 1.00 96.25 195 ILE A O 1
ATOM 1575 N N . THR A 1 196 ? 13.508 4.020 -11.326 1.00 96.50 196 THR A N 1
ATOM 1576 C CA . THR A 1 196 ? 14.348 4.552 -10.244 1.00 96.50 196 THR A CA 1
ATOM 1577 C C . THR A 1 196 ? 14.157 3.757 -8.953 1.00 96.50 196 THR A C 1
ATOM 1579 O O . THR A 1 196 ? 15.127 3.326 -8.328 1.00 96.50 196 THR A O 1
ATOM 1582 N N . LYS A 1 197 ? 12.908 3.465 -8.564 1.00 97.19 197 LYS A N 1
ATOM 1583 C CA . LYS A 1 197 ? 12.644 2.663 -7.365 1.00 97.19 197 LYS A CA 1
ATOM 1584 C C . LYS A 1 197 ? 13.173 1.232 -7.488 1.00 97.19 197 LYS A C 1
ATOM 1586 O O . LYS A 1 197 ? 13.744 0.698 -6.534 1.00 97.19 197 LYS A O 1
ATOM 1591 N N . MET A 1 198 ? 12.984 0.596 -8.642 1.00 96.88 198 MET A N 1
ATOM 1592 C CA . MET A 1 198 ? 13.480 -0.758 -8.884 1.00 96.88 198 MET A CA 1
ATOM 1593 C C . MET A 1 198 ? 15.008 -0.825 -8.923 1.00 96.88 198 MET A C 1
ATOM 1595 O O . MET A 1 198 ? 15.567 -1.824 -8.474 1.00 96.88 198 MET A O 1
ATOM 1599 N N . GLN A 1 199 ? 15.696 0.226 -9.377 1.00 94.12 199 GLN A N 1
ATOM 1600 C CA . GLN A 1 199 ? 17.158 0.316 -9.325 1.00 94.12 199 GLN A CA 1
ATOM 1601 C C . GLN A 1 199 ? 17.672 0.283 -7.884 1.00 94.12 199 GLN A C 1
ATOM 1603 O O . GLN A 1 199 ? 18.536 -0.545 -7.590 1.00 94.12 199 GLN A O 1
ATOM 1608 N N . TYR A 1 200 ? 17.075 1.060 -6.969 1.00 94.31 200 TYR A N 1
ATOM 1609 C CA . TYR A 1 200 ? 17.403 0.978 -5.538 1.00 94.31 200 TYR A CA 1
ATOM 1610 C C . TYR A 1 200 ? 17.198 -0.438 -4.976 1.00 94.31 200 TYR A C 1
ATOM 1612 O O . TYR A 1 200 ? 18.039 -0.954 -4.242 1.00 94.31 200 TYR A O 1
ATOM 1620 N N . ILE A 1 201 ? 16.115 -1.117 -5.373 1.00 94.00 201 ILE A N 1
ATOM 1621 C CA . ILE A 1 201 ? 15.821 -2.497 -4.945 1.00 94.00 201 ILE A CA 1
ATOM 1622 C C . ILE A 1 201 ? 16.838 -3.506 -5.498 1.00 94.00 201 ILE A C 1
ATOM 1624 O O . ILE A 1 201 ? 17.207 -4.452 -4.798 1.00 94.00 201 ILE A O 1
ATOM 1628 N N . CYS A 1 202 ? 17.260 -3.338 -6.750 1.00 91.81 202 CYS A N 1
ATOM 1629 C CA . CYS A 1 202 ? 18.132 -4.280 -7.451 1.00 91.81 202 CYS A CA 1
ATOM 1630 C C . CYS A 1 202 ? 19.627 -3.972 -7.270 1.00 91.81 202 CYS A C 1
ATOM 1632 O O . CYS A 1 202 ? 20.462 -4.761 -7.700 1.00 91.81 202 CYS A O 1
ATOM 1634 N N . GLY A 1 203 ? 19.978 -2.870 -6.599 1.00 78.69 203 GLY A N 1
ATOM 1635 C CA . GLY A 1 203 ? 21.366 -2.460 -6.376 1.00 78.69 203 GLY A CA 1
ATOM 1636 C C . GLY A 1 203 ? 22.023 -1.782 -7.582 1.00 78.69 203 GLY A C 1
ATOM 1637 O O . GLY A 1 203 ? 23.249 -1.733 -7.652 1.00 78.69 203 GLY A O 1
ATOM 1638 N N . GLY A 1 204 ? 21.230 -1.265 -8.526 1.00 62.06 204 GLY A N 1
ATOM 1639 C CA . GLY A 1 204 ? 21.728 -0.361 -9.562 1.00 62.06 204 GLY A CA 1
ATOM 1640 C C . GLY A 1 204 ? 21.986 1.021 -8.963 1.00 62.06 204 GLY A C 1
ATOM 1641 O O . GLY A 1 204 ? 21.176 1.501 -8.173 1.00 62.06 204 GLY A O 1
ATOM 1642 N N . GLN A 1 205 ? 23.107 1.658 -9.307 1.00 43.03 205 GLN A N 1
ATOM 1643 C CA . GLN A 1 205 ? 23.29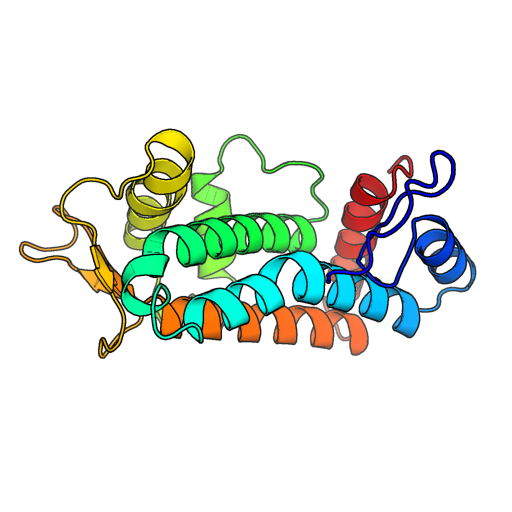4 3.075 -8.980 1.00 43.03 205 GLN A CA 1
ATOM 1644 C C . GLN A 1 205 ? 22.248 3.886 -9.761 1.00 43.03 205 GLN A C 1
ATOM 1646 O O . GLN A 1 205 ? 22.163 3.735 -10.981 1.00 43.03 205 GLN A O 1
ATOM 1651 N N . ALA A 1 206 ? 21.424 4.644 -9.033 1.00 44.31 206 ALA A N 1
ATOM 1652 C CA . ALA A 1 206 ? 20.422 5.560 -9.580 1.00 44.31 206 ALA A CA 1
ATOM 1653 C C . ALA A 1 206 ? 21.075 6.803 -10.199 1.00 44.31 206 ALA A C 1
ATOM 1655 O O . ALA A 1 206 ? 22.117 7.244 -9.655 1.00 44.31 206 ALA A O 1
#

pLDDT: mean 92.59, std 11.74, range [36.62, 98.75]